Protein AF-A0A7Y2SP52-F1 (afdb_monomer_lite)

Radius of gyration: 35.0 Å; chains: 1; bounding box: 96×32×89 Å

Secondary structure (DSSP, 8-state):
-------------PPPPTTS-HHHHHHHHHHHHTT-SS-SEEEEEE--TT----TTPEEEE-TTEEEEEEETTEEEEEE-SEEEEGGGTTT-TTEEEEEEE-SEEEEEEEEEEEEEEEEESSSS-EEEEEEEEEEEEEEEES-HHHHHH--S-HHHHHHHHHHHHHHHHHTT-BGGGHHHHHHHHHHHHHHHTHHHHHTEEEEEEEEEE--S-----PPPPPHHHHHHHHHHHHHHHHHHSTT---EEEEETTEEEEEEEEE-TTS-EEEEEEEEETTTTTSPPEEEEEETTEEE----HHHHT--TT--HHHHHHHHHHHH-

Structure (mmCIF, N/CA/C/O backbone):
data_AF-A0A7Y2SP52-F1
#
_entry.id   AF-A0A7Y2SP52-F1
#
loop_
_atom_site.group_PDB
_atom_site.id
_atom_site.type_symbol
_atom_site.label_atom_id
_atom_site.label_alt_id
_atom_site.label_comp_id
_atom_site.label_asym_id
_atom_site.label_entity_id
_atom_site.label_seq_id
_atom_site.pdbx_PDB_ins_code
_atom_site.Cartn_x
_atom_site.Cartn_y
_atom_site.Cartn_z
_atom_site.occupancy
_atom_site.B_iso_or_equiv
_atom_site.auth_seq_id
_atom_site.auth_comp_id
_atom_site.auth_asym_id
_atom_site.auth_atom_id
_atom_site.pdbx_PDB_model_num
ATOM 1 N N . MET A 1 1 ? 49.791 14.879 -34.432 1.00 34.03 1 MET A N 1
ATOM 2 C CA . MET A 1 1 ? 48.785 14.009 -35.075 1.00 34.03 1 MET A CA 1
ATOM 3 C C . MET A 1 1 ? 47.412 14.581 -34.765 1.00 34.03 1 MET A C 1
ATOM 5 O O . MET A 1 1 ? 47.036 14.545 -33.600 1.00 34.03 1 MET A O 1
ATOM 9 N N . PRO A 1 2 ? 46.717 15.192 -35.734 1.00 26.75 2 PRO A N 1
ATOM 10 C CA . PRO A 1 2 ? 45.352 15.651 -35.529 1.00 26.75 2 PRO A CA 1
ATOM 11 C C . PRO A 1 2 ? 44.399 14.451 -35.600 1.00 26.75 2 PRO A C 1
ATOM 13 O O . PRO A 1 2 ? 44.475 13.632 -36.513 1.00 26.75 2 PRO A O 1
ATOM 16 N N . THR A 1 3 ? 43.547 14.321 -34.589 1.00 29.27 3 THR A N 1
ATOM 17 C CA . THR A 1 3 ? 42.445 13.363 -34.527 1.00 29.27 3 THR A CA 1
ATOM 18 C C . THR A 1 3 ? 41.326 13.836 -35.452 1.00 29.27 3 THR A C 1
ATOM 20 O O . THR A 1 3 ? 40.814 14.941 -35.291 1.00 29.27 3 THR A O 1
ATOM 23 N N . ASN A 1 4 ? 40.955 12.996 -36.422 1.00 27.59 4 ASN A N 1
ATOM 24 C CA . ASN A 1 4 ? 39.806 13.196 -37.306 1.00 27.59 4 ASN A CA 1
ATOM 25 C C . ASN A 1 4 ? 38.527 13.396 -36.476 1.00 27.59 4 ASN A C 1
ATOM 27 O O . ASN A 1 4 ? 37.940 12.432 -35.987 1.00 27.59 4 ASN A O 1
ATOM 31 N N . ARG A 1 5 ? 38.116 14.656 -36.311 1.00 29.22 5 ARG A N 1
ATOM 32 C CA . ARG A 1 5 ? 36.812 15.074 -35.773 1.00 29.22 5 ARG A CA 1
ATOM 33 C C . ARG A 1 5 ? 35.843 15.552 -36.865 1.00 29.22 5 ARG A C 1
ATOM 35 O O . ARG A 1 5 ? 34.714 15.896 -36.544 1.00 29.22 5 ARG A O 1
ATOM 42 N N . ASP A 1 6 ? 36.239 15.483 -38.136 1.00 28.05 6 ASP A N 1
ATOM 43 C CA . ASP A 1 6 ? 35.516 16.104 -39.254 1.00 28.05 6 ASP A CA 1
ATOM 44 C C . ASP A 1 6 ? 34.919 15.082 -40.230 1.00 28.05 6 ASP A C 1
ATOM 46 O O . ASP A 1 6 ? 35.194 15.089 -41.428 1.00 28.05 6 ASP A O 1
ATOM 50 N N . THR A 1 7 ? 34.088 14.162 -39.743 1.00 28.31 7 THR A N 1
ATOM 51 C CA . THR A 1 7 ? 33.210 13.392 -40.647 1.00 28.31 7 THR A CA 1
ATOM 52 C C . THR A 1 7 ? 31.874 13.067 -39.994 1.00 28.31 7 THR A C 1
ATOM 54 O O . THR A 1 7 ? 31.391 11.941 -40.013 1.00 28.31 7 THR A O 1
ATOM 57 N N . ILE A 1 8 ? 31.240 14.089 -39.417 1.00 28.20 8 ILE A N 1
ATOM 58 C CA . ILE A 1 8 ? 29.781 14.094 -39.320 1.00 28.20 8 ILE A CA 1
ATOM 59 C C . ILE A 1 8 ? 29.304 14.496 -40.713 1.00 28.20 8 ILE A C 1
ATOM 61 O O . ILE A 1 8 ? 29.335 15.672 -41.063 1.00 28.20 8 ILE A O 1
ATOM 65 N N . ILE A 1 9 ? 28.944 13.516 -41.542 1.00 24.84 9 ILE A N 1
ATOM 66 C CA . ILE A 1 9 ? 28.239 13.792 -42.794 1.00 24.84 9 ILE A CA 1
ATOM 67 C C . ILE A 1 9 ? 26.884 14.382 -42.381 1.00 24.84 9 ILE A C 1
ATOM 69 O O . ILE A 1 9 ? 26.124 13.692 -41.696 1.00 24.84 9 ILE A O 1
ATOM 73 N N . PRO A 1 10 ? 26.557 15.637 -42.732 1.00 27.64 10 PRO A N 1
ATOM 74 C CA . PRO A 1 10 ? 25.232 16.164 -42.477 1.00 27.64 10 PRO A CA 1
ATOM 75 C C . PRO A 1 10 ? 24.292 15.468 -43.462 1.00 27.64 10 PRO A C 1
ATOM 77 O O . PRO A 1 10 ? 24.211 15.840 -44.628 1.00 27.64 10 PRO A O 1
ATOM 80 N N . MET A 1 11 ? 23.620 14.404 -43.019 1.00 31.16 11 MET A N 1
ATOM 81 C CA . MET A 1 11 ? 22.511 13.848 -43.786 1.00 31.16 11 MET A CA 1
ATOM 82 C C . MET A 1 11 ? 21.378 14.868 -43.749 1.00 31.16 11 MET A C 1
ATOM 84 O O . MET A 1 11 ? 20.815 15.149 -42.688 1.00 31.16 11 MET A O 1
ATOM 88 N N . GLU A 1 12 ? 21.085 15.451 -44.909 1.00 26.39 12 GLU A N 1
ATOM 89 C CA . GLU A 1 12 ? 19.912 16.285 -45.122 1.00 26.39 12 GLU A CA 1
ATOM 90 C C . GLU A 1 12 ? 18.671 15.538 -44.621 1.00 26.39 12 GLU A C 1
ATOM 92 O O . GLU A 1 12 ? 18.266 14.500 -45.143 1.00 26.39 12 GLU A O 1
ATOM 97 N N . ARG A 1 13 ? 18.090 16.063 -43.542 1.00 37.31 13 ARG A N 1
ATOM 98 C CA . ARG A 1 13 ? 16.837 15.587 -42.966 1.00 37.31 13 ARG A CA 1
ATOM 99 C C . ARG A 1 13 ? 15.706 16.105 -43.840 1.00 37.31 13 ARG A C 1
ATOM 101 O O . ARG A 1 13 ? 15.168 17.176 -43.576 1.00 37.31 13 ARG A O 1
ATOM 108 N N . GLN A 1 14 ? 15.344 15.364 -44.878 1.00 30.67 14 GLN A N 1
ATOM 109 C CA . GLN A 1 14 ? 14.015 15.535 -45.450 1.00 30.67 14 GLN A CA 1
ATOM 110 C C . GLN A 1 14 ? 13.020 14.786 -44.556 1.00 30.67 14 GLN A C 1
ATOM 112 O O . GLN A 1 14 ? 13.199 13.584 -44.340 1.00 30.67 14 GLN A O 1
ATOM 117 N N . PRO A 1 15 ? 11.999 15.457 -43.989 1.00 31.44 15 PRO A N 1
ATOM 118 C CA . PRO A 1 15 ? 10.887 14.742 -43.385 1.00 31.44 15 PRO A CA 1
ATOM 119 C C . PRO A 1 15 ? 10.285 13.844 -44.466 1.00 31.44 15 PRO A C 1
ATOM 121 O O . PRO A 1 15 ? 9.925 14.323 -45.541 1.00 31.44 15 PRO A O 1
ATOM 124 N N . ALA A 1 16 ? 10.240 12.538 -44.204 1.00 40.06 16 ALA A N 1
ATOM 125 C CA . ALA A 1 16 ? 9.573 11.606 -45.096 1.00 40.06 16 ALA A CA 1
ATOM 126 C C . ALA A 1 16 ? 8.110 12.042 -45.247 1.00 40.06 16 ALA A C 1
ATOM 128 O O . ALA A 1 16 ? 7.428 12.295 -44.250 1.00 40.06 16 ALA A O 1
ATOM 129 N N . ASP A 1 17 ? 7.657 12.161 -46.494 1.00 38.66 17 ASP A N 1
ATOM 130 C CA . ASP A 1 17 ? 6.266 12.433 -46.834 1.00 38.66 17 ASP A CA 1
ATOM 131 C C . ASP A 1 17 ? 5.376 11.370 -46.152 1.00 38.66 17 ASP A C 1
ATOM 133 O O . ASP A 1 17 ? 5.565 10.174 -46.405 1.00 38.66 17 ASP A O 1
ATOM 137 N N . PRO A 1 18 ? 4.439 11.750 -45.259 1.00 43.16 18 PRO A N 1
ATOM 138 C CA . PRO A 1 18 ? 3.636 10.805 -44.478 1.00 43.16 18 PRO A CA 1
ATOM 139 C C . PRO A 1 18 ? 2.711 9.909 -45.322 1.00 43.16 18 PRO A C 1
ATOM 141 O O . PRO A 1 18 ? 2.000 9.075 -44.762 1.00 43.16 18 PRO A O 1
ATOM 144 N N . LEU A 1 19 ? 2.707 10.065 -46.650 1.00 40.56 19 LEU A N 1
ATOM 145 C CA . LEU A 1 19 ? 1.848 9.345 -47.590 1.00 40.56 19 LEU A CA 1
ATOM 146 C C . LEU A 1 19 ? 2.559 8.247 -48.408 1.00 40.56 19 LEU A C 1
ATOM 148 O O . LEU A 1 19 ? 1.907 7.578 -49.211 1.00 40.56 19 LEU A O 1
ATOM 152 N N . ALA A 1 20 ? 3.857 7.996 -48.208 1.00 38.91 20 ALA A N 1
ATOM 153 C CA . ALA A 1 20 ? 4.590 6.989 -48.982 1.00 38.91 20 ALA A CA 1
ATOM 154 C C . ALA A 1 20 ? 4.637 5.597 -48.300 1.00 38.91 20 ALA A C 1
ATOM 156 O O . ALA A 1 20 ? 5.566 5.287 -47.559 1.00 38.91 20 ALA A O 1
ATOM 157 N N . GLY A 1 21 ? 3.658 4.734 -48.619 1.00 38.75 21 GLY A N 1
ATOM 158 C CA . GLY A 1 21 ? 3.792 3.262 -48.589 1.00 38.75 21 GLY A CA 1
ATOM 159 C C . GLY A 1 21 ? 3.077 2.500 -47.451 1.00 38.75 21 GLY A C 1
ATOM 160 O O . GLY A 1 21 ? 3.691 2.261 -46.415 1.00 38.75 21 GLY A O 1
ATOM 161 N N . PRO A 1 22 ? 1.826 2.030 -47.634 1.00 40.28 22 PRO A N 1
ATOM 162 C CA . PRO A 1 22 ? 1.018 1.419 -46.565 1.00 40.28 22 PRO A CA 1
ATOM 163 C C . PRO A 1 22 ? 1.345 -0.048 -46.199 1.00 40.28 22 PRO A C 1
ATOM 165 O O . PRO A 1 22 ? 1.018 -0.473 -45.092 1.00 40.28 22 PRO A O 1
ATOM 168 N N . ASP A 1 23 ? 2.022 -0.826 -47.049 1.00 42.81 23 ASP A N 1
ATOM 169 C CA . ASP A 1 23 ? 1.903 -2.296 -46.950 1.00 42.81 23 ASP A CA 1
ATOM 170 C C . ASP A 1 23 ? 2.970 -3.017 -46.097 1.00 42.81 23 ASP A C 1
ATOM 172 O O . ASP A 1 23 ? 2.731 -4.129 -45.633 1.00 42.81 23 ASP A O 1
ATOM 176 N N . CYS A 1 24 ? 4.123 -2.399 -45.803 1.00 39.38 24 CYS A N 1
ATOM 177 C CA . CYS A 1 24 ? 5.149 -2.992 -44.915 1.00 39.38 24 CYS A CA 1
ATOM 178 C C . CYS A 1 24 ? 5.265 -2.299 -43.548 1.00 39.38 24 CYS A C 1
ATOM 180 O O . CYS A 1 24 ? 5.766 -2.898 -42.596 1.00 39.38 24 CYS A O 1
ATOM 182 N N . LEU A 1 25 ? 4.742 -1.072 -43.426 1.00 42.38 25 LEU A N 1
ATOM 183 C CA . LEU A 1 25 ? 4.562 -0.383 -42.143 1.00 42.38 25 LEU A CA 1
ATOM 184 C C . LEU A 1 25 ? 3.645 -1.182 -41.210 1.00 42.38 25 LEU A C 1
ATOM 186 O O . LEU A 1 25 ? 3.831 -1.139 -39.998 1.00 42.38 25 LEU A O 1
ATOM 190 N N . GLY A 1 26 ? 2.695 -1.940 -41.766 1.00 41.94 26 GLY A N 1
ATOM 191 C CA . GLY A 1 26 ? 1.729 -2.731 -41.010 1.00 41.94 26 GLY A CA 1
ATOM 192 C C . GLY A 1 26 ? 2.355 -3.794 -40.107 1.00 41.94 26 GLY A C 1
ATOM 193 O O . GLY A 1 26 ? 1.925 -3.913 -38.973 1.00 41.94 26 GLY A O 1
ATOM 194 N N . ALA A 1 27 ? 3.390 -4.523 -40.540 1.00 42.41 27 ALA A N 1
ATOM 195 C CA . ALA A 1 27 ? 3.937 -5.641 -39.758 1.00 42.41 27 ALA A CA 1
ATOM 196 C C . ALA A 1 27 ? 4.815 -5.183 -38.579 1.00 42.41 27 ALA A C 1
ATOM 198 O O . ALA A 1 27 ? 4.693 -5.715 -37.478 1.00 42.41 27 ALA A O 1
ATOM 199 N N . LEU A 1 28 ? 5.657 -4.161 -38.785 1.00 44.16 28 LEU A N 1
ATOM 200 C CA . LEU A 1 28 ? 6.476 -3.585 -37.712 1.00 44.16 28 LEU A CA 1
ATOM 201 C C . LEU A 1 28 ? 5.620 -2.726 -36.765 1.00 44.16 28 LEU A C 1
ATOM 203 O O . LEU A 1 28 ? 5.772 -2.831 -35.554 1.00 44.16 28 LEU A O 1
ATOM 207 N N . ASN A 1 29 ? 4.669 -1.937 -37.290 1.00 45.88 29 ASN A N 1
ATOM 208 C CA . ASN A 1 29 ? 3.720 -1.202 -36.445 1.00 45.88 29 ASN A CA 1
ATOM 209 C C . ASN A 1 29 ? 2.706 -2.121 -35.754 1.00 45.88 29 ASN A C 1
ATOM 211 O O . ASN A 1 29 ? 2.216 -1.738 -34.702 1.00 45.88 29 ASN A O 1
ATOM 215 N N . ALA A 1 30 ? 2.388 -3.306 -36.290 1.00 47.19 30 ALA A N 1
ATOM 216 C CA . ALA A 1 30 ? 1.583 -4.309 -35.586 1.00 47.19 30 ALA A CA 1
ATOM 217 C C . ALA A 1 30 ? 2.384 -4.963 -34.452 1.00 47.19 30 ALA A C 1
ATOM 219 O O . ALA A 1 30 ? 1.884 -5.040 -33.337 1.00 47.19 30 ALA A O 1
ATOM 220 N N . LEU A 1 31 ? 3.655 -5.323 -34.685 1.00 46.66 31 LEU A N 1
ATOM 221 C CA . LEU A 1 31 ? 4.571 -5.803 -33.635 1.00 46.66 31 LEU A CA 1
ATOM 222 C C . LEU A 1 31 ? 4.772 -4.770 -32.509 1.00 46.66 31 LEU A C 1
ATOM 224 O O . LEU A 1 31 ? 4.768 -5.119 -31.328 1.00 46.66 31 LEU A O 1
ATOM 228 N N . LEU A 1 32 ? 4.900 -3.489 -32.864 1.00 48.72 32 LEU A N 1
ATOM 229 C CA . LEU A 1 32 ? 5.012 -2.379 -31.910 1.00 48.72 32 LEU A CA 1
ATOM 230 C C . LEU A 1 32 ? 3.653 -1.963 -31.306 1.00 48.72 32 LEU A C 1
ATOM 232 O O . LEU A 1 32 ? 3.610 -1.426 -30.202 1.00 48.72 32 LEU A O 1
ATOM 236 N N . GLY A 1 33 ? 2.546 -2.196 -32.016 1.00 41.78 33 GLY A N 1
ATOM 237 C CA . GLY A 1 33 ? 1.190 -1.773 -31.653 1.00 41.78 33 GLY A CA 1
ATOM 238 C C . GLY A 1 33 ? 0.454 -2.742 -30.727 1.00 41.78 33 GLY A C 1
ATOM 239 O O . GLY A 1 33 ? -0.254 -2.283 -29.833 1.00 41.78 33 GLY A O 1
ATOM 240 N N . ASP A 1 34 ? 0.665 -4.053 -30.875 1.00 40.72 34 ASP A N 1
ATOM 241 C CA . ASP A 1 34 ? 0.048 -5.083 -30.017 1.00 40.72 34 ASP A CA 1
ATOM 242 C C . ASP A 1 34 ? 0.754 -5.245 -28.658 1.00 40.72 34 ASP A C 1
ATOM 244 O O . ASP A 1 34 ? 0.202 -5.828 -27.723 1.00 40.72 34 ASP A O 1
ATOM 248 N N . SER A 1 35 ? 1.946 -4.664 -28.497 1.00 40.28 35 SER A N 1
ATOM 249 C CA . SER A 1 35 ? 2.753 -4.777 -27.276 1.00 40.28 35 SER A CA 1
ATOM 250 C C . SER A 1 35 ? 2.444 -3.708 -26.209 1.00 40.28 35 SER A C 1
ATOM 252 O O . SER A 1 35 ? 3.208 -3.529 -25.266 1.00 40.28 35 SER A O 1
ATOM 254 N N . GLN A 1 36 ? 1.295 -3.020 -26.294 1.00 40.22 36 GLN A N 1
ATOM 255 C CA . GLN A 1 36 ? 0.849 -1.995 -25.325 1.00 40.22 36 GLN A CA 1
ATOM 256 C C . GLN A 1 36 ? 0.562 -2.518 -23.900 1.00 40.22 36 GLN A C 1
ATOM 258 O O . GLN A 1 36 ? 0.104 -1.766 -23.037 1.00 40.22 36 GLN A O 1
ATOM 263 N N . ARG A 1 37 ? 0.824 -3.796 -23.613 1.00 38.19 37 ARG A N 1
ATOM 264 C CA . ARG A 1 37 ? 0.700 -4.362 -22.268 1.00 38.19 37 ARG A CA 1
ATOM 265 C C . ARG A 1 37 ? 2.055 -4.354 -21.561 1.00 38.19 37 ARG A C 1
ATOM 267 O O . ARG A 1 37 ? 2.835 -5.283 -21.701 1.00 38.19 37 ARG A O 1
ATOM 274 N N . VAL A 1 38 ? 2.269 -3.310 -20.755 1.00 39.75 38 VAL A N 1
ATOM 275 C CA . VAL A 1 38 ? 3.142 -3.297 -19.560 1.00 39.75 38 VAL A CA 1
ATOM 276 C C . VAL A 1 38 ? 4.580 -3.794 -19.794 1.00 39.75 38 VAL A C 1
ATOM 278 O O . VAL A 1 38 ? 5.132 -4.536 -18.988 1.00 39.75 38 VAL A O 1
ATOM 281 N N . ALA A 1 39 ? 5.215 -3.389 -20.891 1.00 47.16 39 ALA A N 1
ATOM 282 C CA . ALA A 1 39 ? 6.644 -3.605 -21.090 1.00 47.16 39 ALA A CA 1
ATOM 283 C C . ALA A 1 39 ? 7.344 -2.243 -21.144 1.00 47.16 39 ALA A C 1
ATOM 285 O O . ALA A 1 39 ? 7.137 -1.478 -22.081 1.00 47.16 39 ALA A O 1
ATOM 286 N N . LEU A 1 40 ? 8.155 -1.935 -20.123 1.00 51.25 40 LEU A N 1
ATOM 287 C CA . LEU A 1 40 ? 8.969 -0.707 -20.065 1.00 51.25 40 LEU A CA 1
ATOM 288 C C . LEU A 1 40 ? 9.951 -0.619 -21.243 1.00 51.25 40 LEU A C 1
ATOM 290 O O . LEU A 1 40 ? 10.278 0.458 -21.740 1.00 51.25 40 LEU A O 1
ATOM 294 N N . ILE A 1 41 ? 10.426 -1.790 -21.659 1.00 49.09 41 ILE A N 1
ATOM 295 C CA . ILE A 1 41 ? 11.318 -2.004 -22.783 1.00 49.09 41 ILE A CA 1
ATOM 296 C C . ILE A 1 41 ? 10.653 -3.088 -23.615 1.00 49.09 41 ILE A C 1
ATOM 298 O O . ILE A 1 41 ? 10.466 -4.215 -23.146 1.00 49.09 41 ILE A O 1
ATOM 302 N N . LEU A 1 42 ? 10.291 -2.759 -24.849 1.00 52.97 42 LEU A N 1
ATOM 303 C CA . LEU A 1 42 ? 10.059 -3.801 -25.837 1.00 52.97 42 LEU A CA 1
ATOM 304 C C . LEU A 1 42 ? 11.443 -4.321 -26.210 1.00 52.97 42 LEU A C 1
ATOM 306 O O . LEU A 1 42 ? 12.252 -3.560 -26.743 1.00 52.97 42 LEU A O 1
ATOM 310 N N . GLY A 1 43 ? 11.721 -5.567 -25.800 1.00 41.94 43 GLY A N 1
ATOM 311 C CA . GLY A 1 43 ? 13.029 -6.218 -25.908 1.00 41.94 43 GLY A CA 1
ATOM 312 C C . GLY A 1 43 ? 13.617 -6.174 -27.321 1.00 41.94 43 GLY A C 1
ATOM 313 O O . GLY A 1 43 ? 12.923 -5.776 -28.259 1.00 41.94 43 GLY A O 1
ATOM 314 N N . PRO A 1 44 ? 14.885 -6.589 -27.494 1.00 42.00 44 PRO A N 1
ATOM 315 C CA . PRO A 1 44 ? 15.615 -6.378 -28.735 1.00 42.00 44 PRO A CA 1
ATOM 316 C C . PRO A 1 44 ? 14.815 -6.935 -29.908 1.00 42.00 44 PRO A C 1
ATOM 318 O O . PRO A 1 44 ? 14.622 -8.149 -30.028 1.00 42.00 44 PRO A O 1
ATOM 321 N N . ILE A 1 45 ? 14.362 -6.048 -30.796 1.00 52.12 45 ILE A N 1
ATOM 322 C CA . ILE A 1 45 ? 13.890 -6.468 -32.110 1.00 52.12 45 ILE A CA 1
ATOM 323 C C . ILE A 1 45 ? 15.158 -6.856 -32.857 1.00 52.12 45 ILE A C 1
ATOM 325 O O . ILE A 1 45 ? 15.802 -6.021 -33.495 1.00 52.12 45 ILE A O 1
ATOM 329 N N . GLN A 1 46 ? 15.566 -8.117 -32.706 1.00 45.34 46 GLN A N 1
ATOM 330 C CA . GLN A 1 46 ? 16.633 -8.667 -33.517 1.00 45.34 46 GLN A CA 1
ATOM 331 C C . GLN A 1 46 ? 16.142 -8.637 -34.956 1.00 45.34 46 GLN A C 1
ATOM 333 O O . GLN A 1 46 ? 15.196 -9.332 -35.337 1.00 45.34 46 GLN A O 1
ATOM 338 N N . LEU A 1 47 ? 16.788 -7.797 -35.757 1.00 51.41 47 LEU A N 1
ATOM 339 C CA . LEU A 1 47 ? 16.698 -7.883 -37.199 1.00 51.41 47 LEU A CA 1
ATOM 340 C C . LEU A 1 47 ? 17.384 -9.194 -37.569 1.00 51.41 47 LEU A C 1
ATOM 342 O O . LEU A 1 47 ? 18.595 -9.223 -37.757 1.00 51.41 47 LEU A O 1
ATOM 346 N N . ALA A 1 48 ? 16.629 -10.296 -37.546 1.00 38.28 48 ALA A N 1
ATOM 347 C CA . ALA A 1 48 ? 17.159 -11.618 -37.843 1.00 38.28 48 ALA A CA 1
ATOM 348 C C . ALA A 1 48 ? 17.963 -11.565 -39.147 1.00 38.28 48 ALA A C 1
ATOM 350 O O . ALA A 1 48 ? 17.550 -10.882 -40.091 1.00 38.28 48 ALA A O 1
ATOM 351 N N . ASP A 1 49 ? 19.081 -12.290 -39.206 1.00 39.69 49 ASP A N 1
ATOM 352 C CA . ASP A 1 49 ? 19.871 -12.435 -40.427 1.00 39.69 49 ASP A CA 1
ATOM 353 C C . ASP A 1 49 ? 18.951 -12.888 -41.572 1.00 39.69 49 ASP A C 1
ATOM 355 O O . ASP A 1 49 ? 18.506 -14.033 -41.635 1.00 39.69 49 ASP A O 1
ATOM 359 N N . GLY A 1 50 ? 18.605 -11.953 -42.461 1.00 36.66 50 GLY A N 1
ATOM 360 C CA . GLY A 1 50 ? 17.697 -12.188 -43.587 1.00 36.66 50 GLY A CA 1
ATOM 361 C C . GLY A 1 50 ? 16.377 -11.411 -43.571 1.00 36.66 50 GLY A C 1
ATOM 362 O O . GLY A 1 50 ? 15.710 -11.377 -44.608 1.00 36.66 50 GLY A O 1
ATOM 363 N N . LEU A 1 51 ? 16.009 -10.722 -42.483 1.00 40.62 51 LEU A N 1
ATOM 364 C CA . LEU A 1 51 ? 14.857 -9.815 -42.472 1.00 40.62 51 LEU A CA 1
ATOM 365 C C . LEU A 1 51 ? 15.245 -8.515 -43.190 1.00 40.62 51 LEU A C 1
ATOM 367 O O . LEU A 1 51 ? 15.722 -7.546 -42.603 1.00 40.62 51 LEU A O 1
ATOM 371 N N . ARG A 1 52 ? 15.094 -8.525 -44.518 1.00 42.50 52 ARG A N 1
ATOM 372 C CA . ARG A 1 52 ? 15.309 -7.350 -45.363 1.00 42.50 52 ARG A CA 1
ATOM 373 C C . ARG A 1 52 ? 14.213 -6.336 -45.070 1.00 42.50 52 ARG A C 1
ATOM 375 O O . ARG A 1 52 ? 13.158 -6.366 -45.699 1.00 42.50 52 ARG A O 1
ATOM 382 N N . ILE A 1 53 ? 14.468 -5.426 -44.133 1.00 49.81 53 ILE A N 1
ATOM 383 C CA . ILE A 1 53 ? 13.692 -4.192 -44.083 1.00 49.81 53 ILE A CA 1
ATOM 384 C C . ILE A 1 53 ? 13.882 -3.514 -45.455 1.00 49.81 53 ILE A C 1
ATOM 386 O O . ILE A 1 53 ? 15.023 -3.378 -45.904 1.00 49.81 53 ILE A O 1
ATOM 390 N N . PRO A 1 54 ? 12.804 -3.149 -46.171 1.00 50.56 54 PRO A N 1
ATOM 391 C CA . PRO A 1 54 ? 12.925 -2.486 -47.462 1.00 50.56 54 PRO A CA 1
ATOM 392 C C . PRO A 1 54 ? 13.821 -1.249 -47.355 1.00 50.56 54 PRO A C 1
ATOM 394 O O . PRO A 1 54 ? 13.687 -0.463 -46.415 1.00 50.56 54 PRO A O 1
ATOM 397 N N . THR A 1 55 ? 14.717 -1.048 -48.322 1.00 47.03 55 THR A N 1
ATOM 398 C CA . THR A 1 55 ? 15.477 0.196 -48.493 1.00 47.03 55 THR A CA 1
ATOM 399 C C . THR A 1 55 ? 14.475 1.321 -48.767 1.00 47.03 55 THR A C 1
ATOM 401 O O . THR A 1 55 ? 14.014 1.489 -49.890 1.00 47.03 55 THR A O 1
ATOM 404 N N . GLY A 1 56 ? 14.049 2.022 -47.717 1.00 56.12 56 GLY A N 1
ATOM 405 C CA . GLY A 1 56 ? 12.947 2.991 -47.767 1.00 56.12 56 GLY A CA 1
ATOM 406 C C . GLY A 1 56 ? 11.892 2.807 -46.676 1.00 56.12 56 GLY A C 1
ATOM 407 O O . GLY A 1 56 ? 11.008 3.648 -46.548 1.00 56.12 56 GLY A O 1
ATOM 408 N N . ALA A 1 57 ? 11.975 1.753 -45.862 1.00 65.12 57 ALA A N 1
ATOM 409 C CA . ALA A 1 57 ? 11.106 1.637 -44.705 1.00 65.12 57 ALA A CA 1
ATOM 410 C C . ALA A 1 57 ? 11.413 2.753 -43.704 1.00 65.12 57 ALA A C 1
ATOM 412 O O . ALA A 1 57 ? 12.562 2.973 -43.305 1.00 65.12 57 ALA A O 1
ATOM 413 N N . ALA A 1 58 ? 10.354 3.431 -43.291 1.00 74.50 58 ALA A N 1
ATOM 414 C CA . ALA A 1 58 ? 10.399 4.414 -42.238 1.00 74.50 58 ALA A CA 1
ATOM 415 C C . ALA A 1 58 ? 10.022 3.744 -40.912 1.00 74.50 58 ALA A C 1
ATOM 417 O O . ALA A 1 58 ? 8.978 3.103 -40.800 1.00 74.50 58 ALA A O 1
ATOM 418 N N . LEU A 1 59 ? 10.872 3.889 -39.906 1.00 79.88 59 LEU A N 1
ATOM 419 C CA . LEU A 1 59 ? 10.594 3.500 -38.539 1.00 79.88 59 LEU A CA 1
ATOM 420 C C . LEU A 1 59 ? 9.986 4.692 -37.808 1.00 79.88 59 LEU A C 1
ATOM 422 O O . LEU A 1 59 ? 10.563 5.779 -37.769 1.00 79.88 59 LEU A O 1
ATOM 426 N N . ARG A 1 60 ? 8.809 4.486 -37.221 1.00 82.75 60 ARG A N 1
ATOM 427 C CA . ARG A 1 60 ? 8.119 5.506 -36.436 1.00 82.75 60 ARG A CA 1
ATOM 428 C C . ARG A 1 60 ? 8.374 5.283 -34.951 1.00 82.75 60 ARG A C 1
ATOM 430 O O . ARG A 1 60 ? 8.003 4.247 -34.412 1.00 82.75 60 ARG A O 1
ATOM 437 N N . VAL A 1 61 ? 8.943 6.286 -34.292 1.00 85.56 61 VAL A N 1
ATOM 438 C CA . VAL A 1 61 ? 9.081 6.343 -32.835 1.00 85.56 61 VAL A CA 1
ATOM 439 C C . VAL A 1 61 ? 7.908 7.163 -32.285 1.00 85.56 61 VAL A C 1
ATOM 441 O O . VAL A 1 61 ? 7.775 8.344 -32.628 1.00 85.56 61 VAL A O 1
ATOM 444 N N . PRO A 1 62 ? 7.002 6.562 -31.495 1.00 85.06 62 PRO A N 1
ATOM 445 C CA . PRO A 1 62 ? 5.847 7.267 -30.951 1.00 85.06 62 PRO A CA 1
ATOM 446 C C . PRO A 1 62 ? 6.243 8.304 -29.890 1.00 85.06 62 PRO A C 1
ATOM 448 O O . PRO A 1 62 ? 7.298 8.227 -29.266 1.00 85.06 62 PRO A O 1
ATOM 451 N N . VAL A 1 63 ? 5.360 9.281 -29.656 1.00 88.19 63 VAL A N 1
ATOM 452 C CA . VAL A 1 63 ? 5.530 10.265 -28.573 1.00 88.19 63 VAL A CA 1
ATOM 453 C C . VAL A 1 63 ? 5.626 9.545 -27.226 1.00 88.19 63 VAL A C 1
ATOM 455 O O . VAL A 1 63 ? 4.877 8.603 -26.961 1.00 88.19 63 VAL A O 1
ATOM 458 N N . GLY A 1 64 ? 6.557 9.993 -26.380 1.00 86.69 64 GLY A N 1
ATOM 459 C CA . GLY A 1 64 ? 6.825 9.374 -25.082 1.00 86.69 64 GLY A CA 1
ATOM 460 C C . GLY A 1 64 ? 7.692 8.116 -25.151 1.00 86.69 64 GLY A C 1
ATOM 461 O O . GLY A 1 64 ? 7.818 7.434 -24.144 1.00 86.69 64 GLY A O 1
ATOM 462 N N . HIS A 1 65 ? 8.284 7.809 -26.306 1.00 88.94 65 HIS A N 1
ATOM 463 C CA . HIS A 1 65 ? 9.249 6.725 -26.444 1.00 88.94 65 HIS A CA 1
ATOM 464 C C . HIS A 1 65 ? 10.552 7.236 -27.049 1.00 88.94 65 HIS A C 1
ATOM 466 O O . HIS A 1 65 ? 10.567 8.229 -27.783 1.00 88.94 65 HIS A O 1
ATOM 472 N N . GLU A 1 66 ? 11.627 6.516 -26.764 1.00 90.94 66 GLU A N 1
ATOM 473 C CA . GLU A 1 66 ? 12.933 6.694 -27.384 1.00 90.94 66 GLU A CA 1
ATOM 474 C C . GLU A 1 66 ? 13.383 5.362 -27.979 1.00 90.94 66 GLU A C 1
ATOM 476 O O . GLU A 1 66 ? 13.256 4.308 -27.354 1.00 90.94 66 GLU A O 1
ATOM 481 N N . LEU A 1 67 ? 13.882 5.398 -29.212 1.00 88.75 67 LEU A N 1
ATOM 482 C CA . LEU A 1 67 ? 14.490 4.238 -29.845 1.00 88.75 67 LEU A CA 1
ATOM 483 C C . LEU A 1 67 ? 15.992 4.256 -29.577 1.00 88.75 67 LEU A C 1
ATOM 485 O O . LEU A 1 67 ? 16.693 5.178 -29.992 1.00 88.75 67 LEU A O 1
ATOM 489 N N . VAL A 1 68 ? 16.485 3.207 -28.932 1.00 89.00 68 VAL A N 1
ATOM 490 C CA . VAL A 1 68 ? 17.902 2.992 -28.664 1.00 89.00 68 VAL A CA 1
ATOM 491 C C . VAL A 1 68 ? 18.435 1.958 -29.646 1.00 89.00 68 VAL A C 1
ATOM 493 O O . VAL A 1 68 ? 17.949 0.829 -29.713 1.00 89.00 68 VAL A O 1
ATOM 496 N N . VAL A 1 69 ? 19.445 2.352 -30.415 1.00 88.25 69 VAL A N 1
ATOM 497 C CA . VAL A 1 69 ? 20.133 1.484 -31.372 1.00 88.25 69 VAL A CA 1
ATOM 498 C C . VAL A 1 69 ? 21.439 1.017 -30.753 1.00 88.25 69 VAL A C 1
ATOM 500 O O . VAL A 1 69 ? 22.303 1.830 -30.406 1.00 88.25 69 VAL A O 1
ATOM 503 N N . VAL A 1 70 ? 21.601 -0.295 -30.640 1.00 86.25 70 VAL A N 1
ATOM 504 C CA . VAL A 1 70 ? 22.788 -0.945 -30.078 1.00 86.25 70 VAL A CA 1
ATOM 505 C C . VAL A 1 70 ? 23.425 -1.806 -31.164 1.00 86.25 70 VAL A C 1
ATOM 507 O O . VAL A 1 70 ? 22.726 -2.459 -31.922 1.00 86.25 70 VAL A O 1
ATOM 510 N N . SER A 1 71 ? 24.751 -1.804 -31.280 1.00 86.00 71 SER A N 1
ATOM 511 C CA . SER A 1 71 ? 25.485 -2.653 -32.230 1.00 86.00 71 SER A CA 1
ATOM 512 C C . SER A 1 71 ? 26.706 -3.236 -31.531 1.00 86.00 71 SER A C 1
ATOM 514 O O . SER A 1 71 ? 27.533 -2.477 -31.014 1.00 86.00 71 SER A O 1
ATOM 516 N N . GLY A 1 72 ? 26.794 -4.568 -31.454 1.00 80.94 72 GLY A N 1
ATOM 517 C CA . GLY A 1 72 ? 27.889 -5.259 -30.760 1.00 80.94 72 GLY A CA 1
ATOM 518 C C . GLY A 1 72 ? 28.070 -4.790 -29.306 1.00 80.94 72 GLY A C 1
ATOM 519 O O . GLY A 1 72 ? 29.179 -4.442 -28.902 1.00 80.94 72 GLY A O 1
ATOM 520 N N . GLN A 1 73 ? 26.968 -4.690 -28.547 1.00 78.56 73 GLN A N 1
ATOM 521 C CA . GLN A 1 73 ? 26.897 -4.186 -27.157 1.00 78.56 73 GLN A CA 1
ATOM 522 C C . GLN A 1 73 ? 27.261 -2.704 -26.949 1.00 78.56 73 GLN A C 1
ATOM 524 O O . GLN A 1 73 ? 27.352 -2.237 -25.813 1.00 78.56 73 GLN A O 1
ATOM 529 N N . ARG A 1 74 ? 27.475 -1.931 -28.018 1.00 84.50 74 ARG A N 1
ATOM 530 C CA . ARG A 1 74 ? 27.749 -0.493 -27.920 1.00 84.50 74 ARG A CA 1
ATOM 531 C C . ARG A 1 74 ? 26.542 0.317 -28.353 1.00 84.50 74 ARG A C 1
ATOM 533 O O . ARG A 1 74 ? 25.955 0.052 -29.400 1.00 84.50 74 ARG A O 1
ATOM 540 N N . LEU A 1 75 ? 26.231 1.352 -27.577 1.00 88.44 75 LEU A N 1
ATOM 541 C CA . LEU A 1 75 ? 25.271 2.373 -27.974 1.00 88.44 75 LEU A CA 1
ATOM 542 C C . LEU A 1 75 ? 25.739 3.042 -29.273 1.00 88.44 75 LEU A C 1
ATOM 544 O O . LEU A 1 75 ? 26.853 3.566 -29.342 1.00 88.44 75 LEU A O 1
ATOM 548 N N . ARG A 1 76 ? 24.881 3.029 -30.293 1.00 89.44 76 ARG A N 1
ATOM 549 C CA . ARG A 1 76 ? 25.090 3.748 -31.555 1.00 89.44 76 ARG A CA 1
ATOM 550 C C . ARG A 1 76 ? 24.378 5.086 -31.540 1.00 89.44 76 ARG A C 1
ATOM 552 O O . ARG A 1 76 ? 24.997 6.107 -31.820 1.00 89.44 76 ARG A O 1
ATOM 559 N N . GLU A 1 77 ? 23.084 5.058 -31.247 1.00 90.38 77 GLU A N 1
ATOM 560 C CA . GLU A 1 77 ? 22.209 6.212 -31.412 1.00 90.38 77 GLU A CA 1
ATOM 561 C C . GLU A 1 77 ? 20.991 6.109 -30.489 1.00 90.38 77 GLU A C 1
ATOM 563 O O . GLU A 1 77 ? 20.508 5.011 -30.211 1.00 90.38 77 GLU A O 1
ATOM 568 N N . ILE A 1 78 ? 20.503 7.263 -30.031 1.00 91.50 78 ILE A N 1
ATOM 569 C CA . ILE A 1 78 ? 19.224 7.409 -29.332 1.00 91.50 78 ILE A CA 1
ATOM 570 C C . ILE A 1 78 ? 18.376 8.356 -30.169 1.00 91.50 78 ILE A C 1
ATOM 572 O O . ILE A 1 78 ? 18.799 9.474 -30.476 1.00 91.50 78 ILE A O 1
ATOM 576 N N . MET A 1 79 ? 17.186 7.907 -30.540 1.00 91.75 79 MET A N 1
ATOM 577 C CA . MET A 1 79 ? 16.260 8.665 -31.367 1.00 91.75 79 MET A CA 1
ATOM 578 C C . MET A 1 79 ? 14.987 8.988 -30.586 1.00 91.75 79 MET A C 1
ATOM 580 O O . MET A 1 79 ? 14.316 8.061 -30.126 1.00 91.75 79 MET A O 1
ATOM 584 N N . PRO A 1 80 ? 14.622 10.276 -30.453 1.00 93.75 80 PRO A N 1
ATOM 585 C CA . PRO A 1 80 ? 13.362 10.667 -29.831 1.00 93.75 80 PRO A CA 1
ATOM 586 C C . PRO A 1 80 ? 12.160 10.320 -30.726 1.00 93.75 80 PRO A C 1
ATOM 588 O O . PRO A 1 80 ? 12.286 9.696 -31.777 1.00 93.75 80 PRO A O 1
ATOM 591 N N . ALA A 1 81 ? 10.967 10.751 -30.321 1.00 90.56 81 ALA A N 1
ATOM 592 C CA . ALA A 1 81 ? 9.762 10.614 -31.130 1.00 90.56 81 ALA A CA 1
ATOM 593 C C . ALA A 1 81 ? 9.925 11.259 -32.520 1.00 90.56 81 ALA A C 1
ATOM 595 O O . ALA A 1 81 ? 10.311 12.424 -32.644 1.00 90.56 81 ALA A O 1
ATOM 596 N N . GLY A 1 82 ? 9.590 10.513 -33.571 1.00 90.69 82 GLY A N 1
ATOM 597 C CA . GLY A 1 82 ? 9.837 10.931 -34.946 1.00 90.69 82 GLY A CA 1
ATOM 598 C C . GLY A 1 82 ? 9.669 9.806 -35.960 1.00 90.69 82 GLY A C 1
ATOM 599 O O . GLY A 1 82 ? 9.180 8.721 -35.648 1.00 90.69 82 GLY A O 1
ATOM 600 N N . VAL A 1 83 ? 10.060 10.084 -37.200 1.00 85.94 83 VAL A N 1
ATOM 601 C CA . VAL A 1 83 ? 10.075 9.112 -38.295 1.00 85.94 83 VAL A CA 1
ATOM 602 C C . VAL A 1 83 ? 11.489 9.072 -38.857 1.00 85.94 83 VAL A C 1
ATOM 604 O O . VAL A 1 83 ? 12.031 10.109 -39.237 1.00 85.94 83 VAL A O 1
ATOM 607 N N . TYR A 1 84 ? 12.081 7.883 -38.899 1.00 85.00 84 TYR A N 1
ATOM 608 C CA . TYR A 1 84 ? 13.484 7.677 -39.242 1.00 85.00 84 TYR A CA 1
ATOM 609 C C . TYR A 1 84 ? 13.626 6.636 -40.341 1.00 85.00 84 TYR A C 1
ATOM 611 O O . TYR A 1 84 ? 12.879 5.666 -40.385 1.00 85.00 84 TYR A O 1
ATOM 619 N N . SER A 1 85 ? 14.594 6.808 -41.235 1.00 80.19 85 SER A N 1
ATOM 620 C CA . SER A 1 85 ? 14.860 5.807 -42.269 1.00 80.19 85 SER A CA 1
ATOM 621 C C . SER A 1 85 ? 15.600 4.610 -41.676 1.00 80.19 85 SER A C 1
ATOM 623 O O . SER A 1 85 ? 16.685 4.773 -41.122 1.00 80.19 85 SER A O 1
ATOM 625 N N . ALA A 1 86 ? 15.067 3.401 -41.867 1.00 72.56 86 ALA A N 1
ATOM 626 C CA . ALA A 1 86 ? 15.740 2.166 -41.463 1.00 72.56 86 ALA A CA 1
ATOM 627 C C . ALA A 1 86 ? 17.019 1.879 -42.275 1.00 72.56 86 ALA A C 1
ATOM 629 O O . ALA A 1 86 ? 17.832 1.039 -41.887 1.00 72.56 86 ALA A O 1
ATOM 630 N N . ALA A 1 87 ? 17.226 2.593 -43.389 1.00 72.75 87 ALA A N 1
ATOM 631 C CA . ALA A 1 87 ? 18.384 2.428 -44.266 1.00 72.75 87 ALA A CA 1
ATOM 632 C C . ALA A 1 87 ? 19.729 2.661 -43.562 1.00 72.75 87 ALA A C 1
ATOM 634 O O . ALA A 1 87 ? 20.718 2.050 -43.952 1.00 72.75 87 ALA A O 1
ATOM 635 N N . SER A 1 88 ? 19.765 3.489 -42.513 1.00 70.81 88 SER A N 1
ATOM 636 C CA . SER A 1 88 ? 20.993 3.811 -41.772 1.00 70.81 88 SER A CA 1
ATOM 637 C C . SER A 1 88 ? 21.565 2.631 -40.973 1.00 70.81 88 SER A C 1
ATOM 639 O O . SER A 1 88 ? 22.749 2.638 -40.630 1.00 70.81 88 SER A O 1
ATOM 641 N N . TRP A 1 89 ? 20.746 1.614 -40.688 1.00 72.62 89 TRP A N 1
ATOM 642 C CA . TRP A 1 89 ? 21.120 0.462 -39.854 1.00 72.62 89 TRP A CA 1
ATOM 643 C C . TRP A 1 89 ? 21.029 -0.873 -40.602 1.00 72.62 89 TRP A C 1
ATOM 645 O O . TRP A 1 89 ? 21.568 -1.885 -40.156 1.00 72.62 89 TRP A O 1
ATOM 655 N N . LEU A 1 90 ? 20.388 -0.871 -41.773 1.00 66.50 90 LEU A N 1
ATOM 656 C CA . LEU A 1 90 ? 20.305 -2.022 -42.662 1.00 66.50 90 LEU A CA 1
ATOM 657 C C . LEU A 1 90 ? 21.699 -2.489 -43.107 1.00 66.50 90 LEU A C 1
ATOM 659 O O . LEU A 1 90 ? 22.480 -1.728 -43.672 1.00 66.50 90 LEU A O 1
ATOM 663 N N . GLY A 1 91 ? 21.990 -3.773 -42.882 1.00 67.12 91 GLY A N 1
ATOM 664 C CA . GLY A 1 91 ? 23.246 -4.411 -43.292 1.00 67.12 91 GLY A CA 1
ATOM 665 C C . GLY A 1 91 ? 24.380 -4.336 -42.267 1.00 67.12 91 GLY A C 1
ATOM 666 O O . GLY A 1 91 ? 25.460 -4.854 -42.544 1.00 67.12 91 GLY A O 1
ATOM 667 N N . GLN A 1 92 ? 24.154 -3.737 -41.092 1.00 72.44 92 GLN A N 1
ATOM 668 C CA . GLN A 1 92 ? 25.089 -3.843 -39.973 1.00 72.44 92 GLN A CA 1
ATOM 669 C C . GLN A 1 92 ? 24.757 -5.096 -39.148 1.00 72.44 92 GLN A C 1
ATOM 671 O O . GLN A 1 92 ? 23.692 -5.124 -38.522 1.00 72.44 92 GLN A O 1
ATOM 676 N N . PRO A 1 93 ? 25.625 -6.127 -39.139 1.00 68.75 93 PRO A N 1
ATOM 677 C CA . PRO A 1 93 ? 25.402 -7.307 -38.311 1.00 68.75 93 PRO A CA 1
ATOM 678 C C . PRO A 1 93 ? 25.325 -6.905 -36.831 1.00 68.75 93 PRO A C 1
ATOM 680 O O . PRO A 1 93 ? 25.942 -5.920 -36.419 1.00 68.75 93 PRO A O 1
ATOM 683 N N . GLU A 1 94 ? 24.550 -7.660 -36.047 1.00 78.31 94 GLU A N 1
ATOM 684 C CA . GLU A 1 94 ? 24.411 -7.477 -34.590 1.00 78.31 94 GLU A CA 1
ATOM 685 C C . GLU A 1 94 ? 23.788 -6.135 -34.159 1.00 78.31 94 GLU A C 1
ATOM 687 O O . GLU A 1 94 ? 24.067 -5.645 -33.062 1.00 78.31 94 GLU A O 1
ATOM 692 N N . THR A 1 95 ? 22.966 -5.512 -35.014 1.00 79.56 95 THR A N 1
ATOM 693 C CA . THR A 1 95 ? 22.201 -4.319 -34.621 1.00 79.56 95 THR A CA 1
ATOM 694 C C . THR A 1 95 ? 20.906 -4.715 -33.919 1.00 79.56 95 THR A C 1
ATOM 696 O O . THR A 1 95 ? 20.049 -5.379 -34.501 1.00 79.56 95 THR A O 1
ATOM 699 N N . GLU A 1 96 ? 20.747 -4.253 -32.686 1.00 82.19 96 GLU A N 1
ATOM 700 C CA . GLU A 1 96 ? 19.542 -4.393 -31.883 1.00 82.19 96 GLU A CA 1
ATOM 701 C C . GLU A 1 96 ? 18.834 -3.046 -31.745 1.00 82.19 96 GLU A C 1
ATOM 703 O O . GLU A 1 96 ? 19.455 -1.998 -31.542 1.00 82.19 96 GLU A O 1
ATOM 708 N N . LEU A 1 97 ? 17.511 -3.094 -31.845 1.00 83.25 97 LEU A N 1
ATOM 709 C CA . LEU A 1 97 ? 16.627 -1.952 -31.681 1.00 83.25 97 LEU A CA 1
ATOM 710 C C . LEU A 1 97 ? 15.810 -2.150 -30.405 1.00 83.25 97 LEU A C 1
ATOM 712 O O . LEU A 1 97 ? 15.080 -3.135 -30.293 1.00 83.25 97 LEU A O 1
ATOM 716 N N . HIS A 1 98 ? 15.925 -1.209 -29.473 1.00 83.94 98 HIS A N 1
ATOM 717 C CA . HIS A 1 98 ? 15.218 -1.219 -28.193 1.00 83.94 98 HIS A CA 1
ATOM 718 C C . HIS A 1 98 ? 14.297 -0.008 -28.127 1.00 83.94 98 HIS A C 1
ATOM 720 O O . HIS A 1 98 ? 14.769 1.129 -28.158 1.00 83.94 98 HIS A O 1
ATOM 726 N N . LEU A 1 99 ? 12.984 -0.227 -28.051 1.00 83.75 99 LEU A N 1
ATOM 727 C CA . LEU A 1 99 ? 12.035 0.866 -27.851 1.00 83.75 99 LEU A CA 1
ATOM 728 C C . LEU A 1 99 ? 11.773 1.027 -26.353 1.00 83.75 99 LEU A C 1
ATOM 730 O O . LEU A 1 99 ? 11.237 0.120 -25.714 1.00 83.75 99 LEU A O 1
ATOM 734 N N . VAL A 1 100 ? 12.150 2.181 -25.812 1.00 87.06 100 VAL A N 1
ATOM 735 C CA . VAL A 1 100 ? 12.079 2.487 -24.383 1.00 87.06 100 VAL A CA 1
ATOM 736 C C . VAL A 1 100 ? 10.964 3.491 -24.131 1.00 87.06 100 VAL A C 1
ATOM 738 O O . VAL A 1 100 ? 10.923 4.551 -24.758 1.00 87.06 100 VAL A O 1
ATOM 741 N N . ASP A 1 101 ? 10.057 3.170 -23.212 1.00 85.88 101 ASP A N 1
ATOM 742 C CA . ASP A 1 101 ? 8.995 4.083 -22.797 1.00 85.88 101 ASP A CA 1
ATOM 743 C C . ASP A 1 101 ? 9.519 5.069 -21.738 1.00 85.88 101 ASP A C 1
ATOM 745 O O . ASP A 1 101 ? 9.860 4.688 -20.617 1.00 85.88 101 ASP A O 1
ATOM 749 N N . VAL A 1 102 ? 9.580 6.353 -22.097 1.00 91.81 102 VAL A N 1
ATOM 750 C CA . VAL A 1 102 ? 10.085 7.437 -21.235 1.00 91.81 102 VAL A CA 1
ATOM 751 C C . VAL A 1 102 ? 8.963 8.218 -20.540 1.00 91.81 102 VAL A C 1
ATOM 753 O O . VAL A 1 102 ? 9.216 9.239 -19.893 1.00 91.81 102 VAL A O 1
ATOM 756 N N . ARG A 1 103 ? 7.708 7.770 -20.669 1.00 91.31 103 ARG A N 1
ATOM 757 C CA . ARG A 1 103 ? 6.566 8.356 -19.953 1.00 91.31 103 ARG A CA 1
ATOM 758 C C . ARG A 1 103 ? 6.643 8.049 -18.460 1.00 91.31 103 ARG A C 1
ATOM 760 O O . ARG A 1 103 ? 7.452 7.247 -17.998 1.00 91.31 103 ARG A O 1
ATOM 767 N N . GLU A 1 104 ? 5.795 8.731 -17.698 1.00 92.06 104 GLU A N 1
ATOM 768 C CA . GLU A 1 104 ? 5.584 8.377 -16.300 1.00 92.06 104 GLU A CA 1
ATOM 769 C C . GLU A 1 104 ? 4.750 7.100 -16.194 1.00 92.06 104 GLU A C 1
ATOM 771 O O . GLU A 1 104 ? 3.711 6.957 -16.840 1.00 92.06 104 GLU A O 1
ATOM 776 N N . HIS A 1 105 ? 5.215 6.200 -15.340 1.00 90.00 105 HIS A N 1
ATOM 777 C CA . HIS A 1 105 ? 4.617 4.912 -15.032 1.00 90.00 105 HIS A CA 1
ATOM 778 C C . HIS A 1 105 ? 4.410 4.800 -13.531 1.00 90.00 105 HIS A C 1
ATOM 780 O O . HIS A 1 105 ? 5.122 5.430 -12.749 1.00 90.00 105 HIS A O 1
ATOM 786 N N . ASN A 1 106 ? 3.460 3.961 -13.129 1.00 90.25 106 ASN A N 1
ATOM 787 C CA . ASN A 1 106 ? 3.241 3.622 -11.730 1.00 90.25 106 ASN A CA 1
ATOM 788 C C . ASN A 1 106 ? 3.590 2.154 -11.502 1.00 90.25 106 ASN A C 1
ATOM 790 O O . ASN A 1 106 ? 3.114 1.275 -12.219 1.00 90.25 106 ASN A O 1
ATOM 794 N N . LEU A 1 107 ? 4.420 1.910 -10.497 1.00 88.81 107 LEU A N 1
ATOM 795 C CA . LEU A 1 107 ? 4.697 0.596 -9.946 1.00 88.81 107 LEU A CA 1
ATOM 796 C C . LEU A 1 107 ? 3.971 0.496 -8.609 1.00 88.81 107 LEU A C 1
ATOM 798 O O . LEU A 1 107 ? 4.221 1.295 -7.711 1.00 88.81 107 LEU A O 1
ATOM 802 N N . GLU A 1 108 ? 3.069 -0.466 -8.482 1.00 90.44 108 GLU A N 1
ATOM 803 C CA . GLU A 1 108 ? 2.383 -0.734 -7.223 1.00 90.44 108 GLU A CA 1
ATOM 804 C C . GLU A 1 108 ? 2.981 -1.966 -6.566 1.00 90.44 108 GLU A C 1
ATOM 806 O O . GLU A 1 108 ? 3.297 -2.942 -7.249 1.00 90.44 108 GLU A O 1
ATOM 811 N N . PHE A 1 109 ? 3.120 -1.925 -5.247 1.00 86.56 109 PHE A N 1
ATOM 812 C CA . PHE A 1 109 ? 3.575 -3.076 -4.492 1.00 86.56 109 PHE A CA 1
ATOM 813 C C . PHE A 1 109 ? 3.027 -3.109 -3.074 1.00 86.56 109 PHE A C 1
ATOM 815 O O . PHE A 1 109 ? 2.801 -2.077 -2.439 1.00 86.56 109 PHE A O 1
ATOM 822 N N . ASP A 1 110 ? 2.848 -4.333 -2.592 1.00 86.25 110 ASP A N 1
ATOM 823 C CA . ASP A 1 110 ? 2.379 -4.637 -1.251 1.00 86.25 110 ASP A CA 1
ATOM 824 C C . ASP A 1 110 ? 3.566 -5.028 -0.369 1.00 86.25 110 ASP A C 1
ATOM 826 O O . ASP A 1 110 ? 4.423 -5.815 -0.771 1.00 86.25 110 ASP A O 1
ATOM 830 N N . VAL A 1 111 ? 3.593 -4.486 0.844 1.00 86.56 111 VAL A N 1
ATOM 831 C CA . VAL A 1 111 ? 4.523 -4.864 1.906 1.00 86.56 111 VAL A CA 1
ATOM 832 C C . VAL A 1 111 ? 3.696 -5.501 3.006 1.00 86.56 111 VAL A C 1
ATOM 834 O O . VAL A 1 111 ? 2.964 -4.810 3.714 1.00 86.56 111 VAL A O 1
ATOM 837 N N . GLN A 1 112 ? 3.769 -6.824 3.107 1.00 82.94 112 GLN A N 1
ATOM 838 C CA . GLN A 1 112 ? 2.986 -7.602 4.062 1.00 82.94 112 GLN A CA 1
ATOM 839 C C . GLN A 1 112 ? 3.862 -7.994 5.244 1.00 82.94 112 GLN A C 1
ATOM 841 O O . GLN A 1 112 ? 4.942 -8.535 5.049 1.00 82.94 112 GLN A O 1
ATOM 846 N N . GLN A 1 113 ? 3.385 -7.765 6.466 1.00 72.62 113 GLN A N 1
ATOM 847 C CA . GLN A 1 113 ? 3.987 -8.283 7.699 1.00 72.62 113 GLN A CA 1
ATOM 848 C C . GLN A 1 113 ? 5.465 -7.916 7.945 1.00 72.62 113 GLN A C 1
ATOM 850 O O . GLN A 1 113 ? 6.156 -8.602 8.699 1.00 72.62 113 GLN A O 1
ATOM 855 N N . GLU A 1 114 ? 5.951 -6.814 7.374 1.00 75.75 114 GLU A N 1
ATOM 856 C CA . GLU A 1 114 ? 7.357 -6.394 7.507 1.00 75.75 114 GLU A CA 1
ATOM 857 C C . GLU A 1 114 ? 7.535 -5.043 8.215 1.00 75.75 114 GLU A C 1
ATOM 859 O O . GLU A 1 114 ? 8.626 -4.738 8.704 1.00 75.75 114 GLU A O 1
ATOM 864 N N . ILE A 1 115 ? 6.474 -4.234 8.319 1.00 80.75 115 ILE A N 1
ATOM 865 C CA . ILE A 1 115 ? 6.557 -2.871 8.855 1.00 80.75 115 ILE A CA 1
ATOM 866 C C . ILE A 1 115 ? 5.910 -2.801 10.237 1.00 80.75 115 ILE A C 1
ATOM 868 O O . ILE A 1 115 ? 4.703 -2.992 10.392 1.00 80.75 115 ILE A O 1
ATOM 872 N N . TYR A 1 116 ? 6.723 -2.467 11.240 1.00 83.81 116 TYR A N 1
ATOM 873 C CA . TYR A 1 116 ? 6.259 -2.145 12.586 1.00 83.81 116 TYR A CA 1
ATOM 874 C C . TYR A 1 116 ? 6.058 -0.639 12.707 1.00 83.81 116 TYR A C 1
ATOM 876 O O . TYR A 1 116 ? 7.028 0.119 12.688 1.00 83.81 116 TYR A O 1
ATOM 884 N N . LEU A 1 117 ? 4.809 -0.214 12.870 1.00 84.81 117 LEU A N 1
ATOM 885 C CA . LEU A 1 117 ? 4.468 1.182 13.122 1.00 84.81 117 LEU A CA 1
ATOM 886 C C . LEU A 1 117 ? 4.227 1.413 14.611 1.00 84.81 117 LEU A C 1
ATOM 888 O O . LEU A 1 117 ? 3.611 0.585 15.285 1.00 84.81 117 LEU A O 1
ATOM 892 N N . SER A 1 118 ? 4.712 2.547 15.115 1.00 82.75 118 SER A N 1
ATOM 893 C CA . SER A 1 118 ? 4.464 2.985 16.487 1.00 82.75 118 SER A CA 1
ATOM 894 C C . SER A 1 118 ? 3.201 3.842 16.562 1.00 82.75 118 SER A C 1
ATOM 896 O O . SER A 1 118 ? 3.082 4.864 15.878 1.00 82.75 118 SER A O 1
ATOM 898 N N . TYR A 1 119 ? 2.264 3.426 17.411 1.00 79.69 119 TYR A N 1
ATOM 899 C CA . TYR A 1 119 ? 1.018 4.128 17.699 1.00 79.69 119 TYR A CA 1
ATOM 900 C C . TYR A 1 119 ? 1.113 4.767 19.086 1.00 79.69 119 TYR A C 1
ATOM 902 O O . TYR A 1 119 ? 1.288 4.035 20.066 1.00 79.69 119 TYR A O 1
ATOM 910 N N . PRO A 1 120 ? 0.987 6.099 19.208 1.00 74.19 120 PRO A N 1
ATOM 911 C CA . PRO A 1 120 ? 0.920 6.735 20.514 1.00 74.19 120 PRO A CA 1
ATOM 912 C C . PRO A 1 120 ? -0.406 6.378 21.199 1.00 74.19 120 PRO A C 1
ATOM 914 O O . PRO A 1 120 ? -1.477 6.652 20.661 1.00 74.19 120 PRO A O 1
ATOM 917 N N . ILE A 1 121 ? -0.336 5.776 22.389 1.00 71.38 121 ILE A N 1
ATOM 918 C CA . ILE A 1 121 ? -1.509 5.601 23.263 1.00 71.38 121 ILE A CA 1
ATOM 919 C C . ILE A 1 121 ? -1.637 6.825 24.172 1.00 71.38 121 ILE A C 1
ATOM 921 O O . ILE A 1 121 ? -2.706 7.411 24.324 1.00 71.38 121 ILE A O 1
ATOM 925 N N . THR A 1 122 ? -0.515 7.210 24.779 1.00 71.12 122 THR A N 1
ATOM 926 C CA . THR A 1 122 ? -0.383 8.343 25.697 1.00 71.12 122 THR A CA 1
ATOM 927 C C . THR A 1 122 ? 0.915 9.090 25.386 1.00 71.12 122 THR A C 1
ATOM 929 O O . THR A 1 122 ? 1.677 8.698 24.502 1.00 71.12 122 THR A O 1
ATOM 932 N N . ALA A 1 123 ? 1.215 10.159 26.129 1.00 74.31 123 ALA A N 1
ATOM 933 C CA . ALA A 1 123 ? 2.468 10.902 25.963 1.00 74.31 123 ALA A CA 1
ATOM 934 C C . ALA A 1 123 ? 3.734 10.053 26.220 1.00 74.31 123 ALA A C 1
ATOM 936 O O . ALA A 1 123 ? 4.824 10.440 25.797 1.00 74.31 123 ALA A O 1
ATOM 937 N N . HIS A 1 124 ? 3.609 8.916 26.916 1.00 70.19 124 HIS A N 1
ATOM 938 C CA . HIS A 1 124 ? 4.739 8.072 27.318 1.00 70.19 124 HIS A CA 1
ATOM 939 C C . HIS A 1 124 ? 4.609 6.605 26.894 1.00 70.19 124 HIS A C 1
ATOM 941 O O . HIS A 1 124 ? 5.570 5.854 27.045 1.00 70.19 124 HIS A O 1
ATOM 947 N N . GLU A 1 125 ? 3.469 6.194 26.336 1.00 68.38 125 GLU A N 1
ATOM 948 C CA . GLU A 1 125 ? 3.220 4.808 25.939 1.00 68.38 125 GLU A CA 1
ATOM 949 C C . GLU A 1 125 ? 2.967 4.689 24.440 1.00 68.38 125 GLU A C 1
ATOM 951 O O . GLU A 1 125 ? 2.222 5.470 23.840 1.00 68.38 125 GLU A O 1
ATOM 956 N N . GLN A 1 126 ? 3.586 3.671 23.846 1.00 77.88 126 GLN A N 1
ATOM 957 C CA . GLN A 1 126 ? 3.501 3.365 22.427 1.00 77.88 126 GLN A CA 1
ATOM 958 C C . GLN A 1 126 ? 3.258 1.871 22.227 1.00 77.88 126 GLN A C 1
ATOM 960 O O . GLN A 1 126 ? 3.841 1.046 22.932 1.00 77.88 126 GLN A O 1
ATOM 965 N N . ILE A 1 127 ? 2.435 1.528 21.238 1.00 72.25 127 ILE A N 1
ATOM 966 C CA . ILE A 1 127 ? 2.251 0.146 20.778 1.00 72.25 127 ILE A CA 1
ATOM 967 C C . ILE A 1 127 ? 2.910 0.003 19.423 1.00 72.25 127 ILE A C 1
ATOM 969 O O . ILE A 1 127 ? 2.732 0.849 18.550 1.00 72.25 127 ILE A O 1
ATOM 973 N N . LEU A 1 128 ? 3.634 -1.096 19.237 1.00 77.56 128 LEU A N 1
ATOM 974 C CA . LEU A 1 128 ? 4.105 -1.504 17.924 1.00 77.56 128 LEU A CA 1
ATOM 975 C C . LEU A 1 128 ? 3.050 -2.402 17.282 1.00 77.56 128 LEU A C 1
ATOM 977 O O . LEU A 1 128 ? 2.765 -3.490 17.780 1.00 77.56 128 LEU A O 1
ATOM 981 N N . GLY A 1 129 ? 2.466 -1.927 16.189 1.00 75.88 129 GLY A N 1
ATOM 982 C CA . GLY A 1 129 ? 1.561 -2.705 15.353 1.00 75.88 129 GLY A CA 1
ATOM 983 C C . GLY A 1 129 ? 2.277 -3.152 14.087 1.00 75.88 129 GLY A C 1
ATOM 984 O O . GLY A 1 129 ? 2.912 -2.335 13.423 1.00 75.88 129 GLY A O 1
ATOM 985 N N . LEU A 1 130 ? 2.154 -4.433 13.744 1.00 77.94 130 LEU A N 1
ATOM 986 C CA . LEU A 1 130 ? 2.558 -4.937 12.434 1.00 77.94 130 LEU A CA 1
ATOM 987 C C . LEU A 1 130 ? 1.504 -4.533 11.402 1.00 77.94 130 LEU A C 1
ATOM 989 O O . LEU A 1 130 ? 0.313 -4.711 11.660 1.00 77.94 130 LEU A O 1
ATOM 993 N N . GLN A 1 131 ? 1.923 -3.955 10.279 1.00 80.25 131 GLN A N 1
ATOM 994 C CA . GLN A 1 131 ? 1.007 -3.373 9.300 1.00 80.25 131 GLN A CA 1
ATOM 995 C C . GLN A 1 131 ? 1.326 -3.844 7.885 1.00 80.25 131 GLN A C 1
ATOM 997 O O . GLN A 1 131 ? 2.486 -3.861 7.471 1.00 80.25 131 GLN A O 1
ATOM 1002 N N . ASP A 1 132 ? 0.267 -4.173 7.149 1.00 83.88 132 ASP A N 1
ATOM 1003 C CA . ASP A 1 132 ? 0.327 -4.459 5.721 1.00 83.88 132 ASP A CA 1
ATOM 1004 C C . ASP A 1 132 ? 0.079 -3.156 4.962 1.00 83.88 132 ASP A C 1
ATOM 1006 O O . ASP A 1 132 ? -1.013 -2.596 5.035 1.00 83.88 132 ASP A O 1
ATOM 1010 N N . LEU A 1 133 ? 1.081 -2.641 4.256 1.00 88.31 133 LEU A N 1
ATOM 1011 C CA . LEU A 1 133 ? 0.997 -1.356 3.559 1.00 88.31 133 LEU A CA 1
ATOM 1012 C C . LEU A 1 133 ? 1.102 -1.563 2.050 1.00 88.31 133 LEU A C 1
ATOM 1014 O O . LEU A 1 133 ? 1.936 -2.334 1.581 1.00 88.31 133 LEU A O 1
ATOM 1018 N N . ARG A 1 134 ? 0.290 -0.831 1.280 1.00 91.25 134 ARG A N 1
ATOM 1019 C CA . ARG A 1 134 ? 0.374 -0.821 -0.186 1.00 91.25 134 ARG A CA 1
ATOM 1020 C C . ARG A 1 134 ? 0.893 0.513 -0.682 1.00 91.25 134 ARG A C 1
ATOM 1022 O O . ARG A 1 134 ? 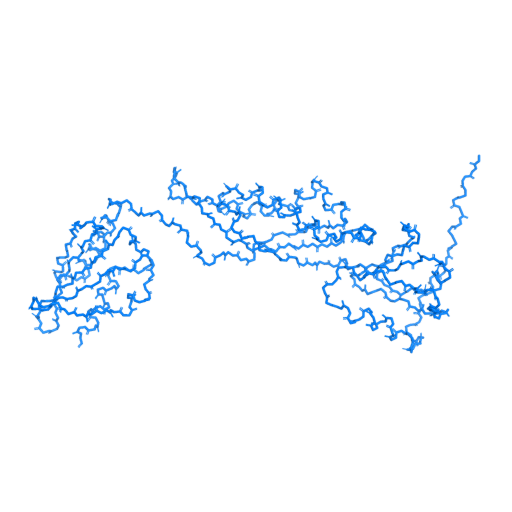0.274 1.554 -0.436 1.00 91.25 134 ARG A O 1
ATOM 1029 N N . PHE A 1 135 ? 1.981 0.473 -1.436 1.00 93.50 135 PHE A N 1
ATOM 1030 C CA . PHE A 1 135 ? 2.637 1.651 -1.986 1.00 93.50 135 PHE A CA 1
ATOM 1031 C C . PHE A 1 135 ? 2.475 1.731 -3.499 1.00 93.50 135 PHE A C 1
ATOM 1033 O O . PHE A 1 135 ? 2.382 0.727 -4.202 1.00 93.50 135 PHE A O 1
ATOM 1040 N N . GLY A 1 136 ? 2.454 2.966 -3.982 1.00 93.50 136 GLY A N 1
ATOM 1041 C CA . GLY A 1 136 ? 2.613 3.332 -5.375 1.00 93.50 136 GLY A CA 1
ATOM 1042 C C . GLY A 1 136 ? 3.902 4.110 -5.541 1.00 93.50 136 GLY A C 1
ATOM 1043 O O . GLY A 1 136 ? 4.231 4.972 -4.727 1.00 93.50 136 GLY A O 1
ATOM 1044 N N . LEU A 1 137 ? 4.633 3.807 -6.599 1.00 93.56 137 LEU A N 1
ATOM 1045 C CA . LEU A 1 137 ? 5.854 4.488 -6.977 1.00 93.56 137 LEU A CA 1
ATOM 1046 C C . LEU A 1 137 ? 5.690 4.982 -8.409 1.00 93.56 137 LEU A C 1
ATOM 1048 O O . LEU A 1 137 ? 5.593 4.192 -9.345 1.00 93.56 137 LEU A O 1
ATOM 1052 N N . THR A 1 138 ? 5.664 6.300 -8.577 1.00 94.56 138 THR A N 1
ATOM 1053 C CA . THR A 1 138 ? 5.671 6.945 -9.888 1.00 94.56 138 THR A CA 1
ATOM 1054 C C . THR A 1 138 ? 7.112 7.147 -10.336 1.00 94.56 138 THR A C 1
ATOM 1056 O O . THR A 1 138 ? 7.924 7.749 -9.622 1.00 94.56 138 THR A O 1
ATOM 1059 N N . TYR A 1 139 ? 7.442 6.651 -11.523 1.00 93.94 139 TYR A N 1
ATOM 1060 C CA . TYR A 1 139 ? 8.780 6.733 -12.098 1.00 93.94 139 TYR A CA 1
ATOM 1061 C C . TYR A 1 139 ? 8.735 7.015 -13.596 1.00 93.94 139 TYR A C 1
ATOM 1063 O O . TYR A 1 139 ? 7.708 6.852 -14.244 1.00 93.94 139 TYR A O 1
ATOM 1071 N N . ARG A 1 140 ? 9.870 7.425 -14.156 1.00 93.56 140 ARG A N 1
ATOM 1072 C CA . ARG A 1 140 ? 10.080 7.570 -15.601 1.00 93.56 140 ARG A CA 1
ATOM 1073 C C . ARG A 1 140 ? 11.510 7.214 -15.967 1.00 93.56 140 ARG A C 1
ATOM 1075 O O . ARG A 1 140 ? 12.420 7.432 -15.164 1.00 93.56 140 ARG A O 1
ATOM 1082 N N . VAL A 1 141 ? 11.737 6.732 -17.180 1.00 91.75 141 VAL A N 1
ATOM 1083 C CA . VAL A 1 141 ? 13.101 6.541 -17.687 1.00 91.75 141 VAL A CA 1
ATOM 1084 C C . VAL A 1 141 ? 13.715 7.912 -18.000 1.00 91.75 141 VAL A C 1
ATOM 1086 O O . VAL A 1 141 ? 13.115 8.730 -18.689 1.00 91.75 141 VAL A O 1
ATOM 1089 N N . LEU A 1 142 ? 14.893 8.189 -17.437 1.00 92.50 142 LEU A N 1
ATOM 1090 C CA . LEU A 1 142 ? 15.667 9.420 -17.648 1.00 92.50 142 LEU A CA 1
ATOM 1091 C C . LEU A 1 142 ? 16.818 9.236 -18.646 1.00 92.50 142 LEU A C 1
ATOM 1093 O O . LEU A 1 142 ? 17.279 10.222 -19.212 1.00 92.50 142 LEU A O 1
ATOM 1097 N N . ALA A 1 143 ? 17.313 8.006 -18.794 1.00 92.19 143 ALA A N 1
ATOM 1098 C CA . ALA A 1 143 ? 18.435 7.653 -19.659 1.00 92.19 143 ALA A CA 1
ATOM 1099 C C . ALA A 1 143 ? 18.118 6.334 -20.375 1.00 92.19 143 ALA A C 1
ATOM 1101 O O . ALA A 1 143 ? 18.381 5.249 -19.842 1.00 92.19 143 ALA A O 1
ATOM 1102 N N . ALA A 1 144 ? 17.497 6.430 -21.554 1.00 89.69 144 ALA A N 1
ATOM 1103 C CA . ALA A 1 144 ? 17.024 5.272 -22.307 1.00 89.69 144 ALA A CA 1
ATOM 1104 C C . ALA A 1 144 ? 18.156 4.303 -22.663 1.00 89.69 144 ALA A C 1
ATOM 1106 O O . ALA A 1 144 ? 17.946 3.092 -22.658 1.00 89.69 144 ALA A O 1
ATOM 1107 N N . GLU A 1 145 ? 19.373 4.800 -22.890 1.00 89.00 145 GLU A N 1
ATOM 1108 C CA . GLU A 1 145 ? 20.530 3.958 -23.175 1.00 89.00 145 GLU A CA 1
ATOM 1109 C C . GLU A 1 145 ? 20.881 3.015 -22.029 1.00 89.00 145 GLU A C 1
ATOM 1111 O O . GLU A 1 145 ? 21.280 1.880 -22.270 1.00 89.00 145 GLU A O 1
ATOM 1116 N N . ARG A 1 146 ? 20.718 3.461 -20.780 1.00 86.69 146 ARG A N 1
ATOM 1117 C CA . ARG A 1 146 ? 21.001 2.623 -19.610 1.00 86.69 146 ARG A CA 1
ATOM 1118 C C . ARG A 1 146 ? 19.919 1.581 -19.424 1.00 86.69 146 ARG A C 1
ATOM 1120 O O . ARG A 1 146 ? 20.240 0.415 -19.238 1.00 86.69 146 ARG A O 1
ATOM 1127 N N . ALA A 1 147 ? 18.661 2.001 -19.552 1.00 83.50 147 ALA A N 1
ATOM 1128 C CA . ALA A 1 147 ? 17.523 1.098 -19.480 1.00 83.50 147 ALA A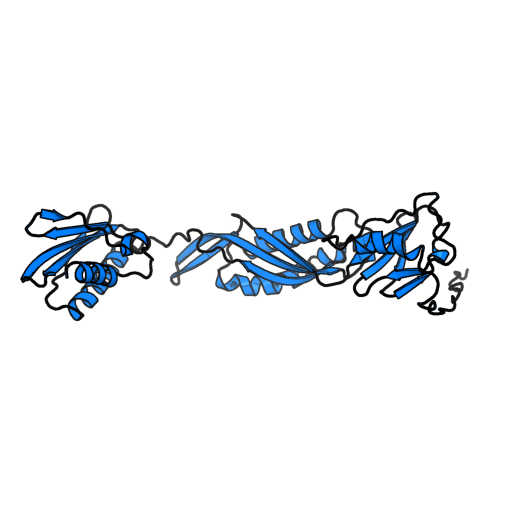 CA 1
ATOM 1129 C C . ALA A 1 147 ? 17.604 -0.001 -20.557 1.00 83.50 147 ALA A C 1
ATOM 1131 O O . ALA A 1 147 ? 17.339 -1.155 -20.255 1.00 83.50 147 ALA A O 1
ATOM 1132 N N . ALA A 1 148 ? 18.016 0.335 -21.784 1.00 82.81 148 ALA A N 1
ATOM 1133 C CA . ALA A 1 148 ? 18.135 -0.623 -22.885 1.00 82.81 148 ALA A CA 1
ATOM 1134 C C . ALA A 1 148 ? 19.334 -1.583 -22.755 1.00 82.81 148 ALA A C 1
ATOM 1136 O O . ALA A 1 148 ? 19.241 -2.736 -23.169 1.00 82.81 148 ALA A O 1
ATOM 1137 N N . LEU A 1 149 ? 20.469 -1.117 -22.221 1.00 80.12 149 LEU A N 1
ATOM 1138 C CA . LEU A 1 149 ? 21.690 -1.925 -22.103 1.00 80.12 149 LEU A CA 1
ATOM 1139 C C . LEU A 1 149 ? 21.702 -2.838 -20.872 1.00 80.12 149 LEU A C 1
ATOM 1141 O O . LEU A 1 149 ? 22.374 -3.871 -20.890 1.00 80.12 149 LEU A O 1
ATOM 1145 N N . ASP A 1 150 ? 20.990 -2.469 -19.807 1.00 73.38 150 ASP A N 1
ATOM 1146 C CA . ASP A 1 150 ? 20.922 -3.264 -18.584 1.00 73.38 150 ASP A CA 1
ATOM 1147 C C . ASP A 1 150 ? 19.785 -4.296 -18.681 1.00 73.38 150 ASP A C 1
ATOM 1149 O O . ASP A 1 150 ? 18.627 -4.044 -18.351 1.00 73.38 150 ASP A O 1
ATOM 1153 N N . VAL A 1 151 ? 20.121 -5.481 -19.204 1.00 53.53 151 VAL A N 1
ATOM 1154 C CA . VAL A 1 151 ? 19.174 -6.581 -19.488 1.00 53.53 151 VAL A CA 1
ATOM 1155 C C . VAL A 1 151 ? 18.548 -7.154 -18.203 1.00 53.53 151 VAL A C 1
ATOM 1157 O O . VAL A 1 151 ? 17.484 -7.780 -18.241 1.00 53.53 151 VAL A O 1
ATOM 1160 N N . ALA A 1 152 ? 19.171 -6.925 -17.043 1.00 55.41 152 ALA A N 1
ATOM 1161 C CA . ALA A 1 152 ? 18.661 -7.351 -15.746 1.00 55.41 152 ALA A CA 1
ATOM 1162 C C . ALA A 1 152 ? 17.579 -6.377 -15.244 1.00 55.41 152 ALA A C 1
ATOM 1164 O O . ALA A 1 152 ? 17.845 -5.516 -14.419 1.00 55.41 152 ALA A O 1
ATOM 1165 N N . GLN A 1 153 ? 16.363 -6.520 -15.785 1.00 72.31 153 GLN A N 1
ATOM 1166 C CA . GLN A 1 153 ? 15.101 -5.898 -15.347 1.00 72.31 153 GLN A CA 1
ATOM 1167 C C . GLN A 1 153 ? 15.265 -4.659 -14.438 1.00 72.31 153 GLN A C 1
ATOM 1169 O O . GLN A 1 153 ? 15.139 -4.774 -13.216 1.00 72.31 153 GLN A O 1
ATOM 1174 N N . PRO A 1 154 ? 15.474 -3.454 -14.997 1.00 76.56 154 PRO A N 1
ATOM 1175 C CA . PRO A 1 154 ? 15.717 -2.251 -14.199 1.00 76.56 154 PRO A CA 1
ATOM 1176 C C . PRO A 1 154 ? 14.553 -1.901 -13.253 1.00 76.56 154 PRO A C 1
ATOM 1178 O O . PRO A 1 154 ? 14.746 -1.229 -12.243 1.00 76.56 154 PRO A O 1
ATOM 1181 N N . LEU A 1 155 ? 13.348 -2.414 -13.525 1.00 81.88 155 LEU A N 1
ATOM 1182 C CA . LEU A 1 155 ? 12.204 -2.325 -12.615 1.00 81.88 155 LEU A CA 1
ATOM 1183 C C . LEU A 1 155 ? 12.367 -3.145 -11.337 1.00 81.88 155 LEU A C 1
ATOM 1185 O O . LEU A 1 155 ? 11.937 -2.685 -10.285 1.00 81.88 155 LEU A O 1
ATOM 1189 N N . LEU A 1 156 ? 12.979 -4.328 -11.415 1.00 84.31 156 LEU A N 1
ATOM 1190 C CA . LEU A 1 156 ? 13.213 -5.169 -10.244 1.00 84.31 156 LEU A CA 1
ATOM 1191 C C . LEU A 1 156 ? 14.258 -4.523 -9.330 1.00 84.31 156 LEU A C 1
ATOM 1193 O O . LEU A 1 156 ? 14.031 -4.394 -8.135 1.00 84.31 156 LEU A O 1
ATOM 1197 N N . GLY A 1 157 ? 15.348 -4.002 -9.905 1.00 85.25 157 GLY A N 1
ATOM 1198 C CA . GLY A 1 157 ? 16.344 -3.250 -9.138 1.00 85.25 157 GLY A CA 1
ATOM 1199 C C . GLY A 1 157 ? 15.765 -1.988 -8.489 1.00 85.25 157 GLY A C 1
ATOM 1200 O O . GLY A 1 157 ? 16.087 -1.672 -7.344 1.00 85.25 157 GLY A O 1
ATOM 1201 N N . LEU A 1 158 ? 14.872 -1.280 -9.191 1.00 88.38 158 LEU A N 1
ATOM 1202 C CA . LEU A 1 158 ? 14.155 -0.137 -8.629 1.00 88.38 158 LEU A CA 1
ATOM 1203 C C . LEU A 1 158 ? 13.223 -0.552 -7.485 1.00 88.38 158 LEU A C 1
ATOM 1205 O O . LEU A 1 158 ? 13.181 0.129 -6.460 1.00 88.38 158 LEU A O 1
ATOM 1209 N N . TYR A 1 159 ? 12.481 -1.643 -7.674 1.00 90.00 159 TYR A N 1
ATOM 1210 C CA . TYR A 1 159 ? 11.598 -2.217 -6.668 1.00 90.00 159 TYR A CA 1
ATOM 1211 C C . TYR A 1 159 ? 12.371 -2.568 -5.395 1.00 90.00 159 TYR A C 1
ATOM 1213 O O . TYR A 1 159 ? 12.021 -2.071 -4.328 1.00 90.00 159 TYR A O 1
ATOM 1221 N N . ASP A 1 160 ? 13.462 -3.325 -5.515 1.00 89.31 160 ASP A N 1
ATOM 1222 C CA . ASP A 1 160 ? 14.281 -3.752 -4.377 1.00 89.31 160 ASP A CA 1
ATOM 1223 C C . ASP A 1 160 ? 14.880 -2.553 -3.630 1.00 89.31 160 ASP A C 1
ATOM 1225 O O . ASP A 1 160 ? 14.834 -2.493 -2.399 1.00 89.31 160 ASP A O 1
ATOM 1229 N N . ALA A 1 161 ? 15.398 -1.558 -4.361 1.00 91.19 161 ALA A N 1
ATOM 1230 C CA . ALA A 1 161 ? 15.958 -0.346 -3.765 1.00 91.19 161 ALA A CA 1
ATOM 1231 C C . ALA A 1 161 ? 14.894 0.476 -3.020 1.00 91.19 161 ALA A C 1
ATOM 1233 O O . ALA A 1 161 ? 15.131 0.937 -1.899 1.00 91.19 161 ALA A O 1
ATOM 1234 N N . ALA A 1 162 ? 13.713 0.650 -3.624 1.00 92.38 162 ALA A N 1
ATOM 1235 C CA . ALA A 1 162 ? 12.602 1.368 -3.011 1.00 92.38 162 ALA A CA 1
ATOM 1236 C C . ALA A 1 162 ? 12.057 0.631 -1.784 1.00 92.38 162 ALA A C 1
ATOM 1238 O O . ALA A 1 162 ? 11.866 1.256 -0.741 1.00 92.38 162 ALA A O 1
ATOM 1239 N N . LEU A 1 163 ? 11.852 -0.684 -1.885 1.00 91.31 163 LEU A N 1
ATOM 1240 C CA . LEU A 1 163 ? 11.378 -1.521 -0.790 1.00 91.31 163 LEU A CA 1
ATOM 1241 C C . LEU A 1 163 ? 12.354 -1.482 0.385 1.00 91.31 163 LEU A C 1
ATOM 1243 O O . LEU A 1 163 ? 11.948 -1.185 1.505 1.00 91.31 163 LEU A O 1
ATOM 1247 N N . HIS A 1 164 ? 13.644 -1.712 0.132 1.00 92.56 164 HIS A N 1
ATOM 1248 C CA . HIS A 1 164 ? 14.665 -1.692 1.174 1.00 92.56 164 HIS A CA 1
ATOM 1249 C C . HIS A 1 164 ? 14.695 -0.354 1.919 1.00 92.56 164 HIS A C 1
ATOM 1251 O O . HIS A 1 164 ? 14.700 -0.328 3.149 1.00 92.56 164 HIS A O 1
ATOM 1257 N N . LEU A 1 165 ? 14.652 0.758 1.181 1.00 93.69 16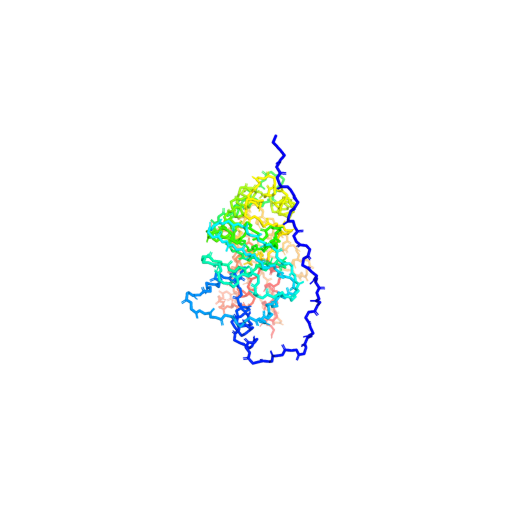5 LEU A N 1
ATOM 1258 C CA . LEU A 1 165 ? 14.648 2.091 1.772 1.00 93.69 165 LEU A CA 1
ATOM 1259 C C . LEU A 1 165 ? 13.364 2.379 2.561 1.00 93.69 165 LEU A C 1
ATOM 1261 O O . LEU A 1 165 ? 13.425 2.982 3.633 1.00 93.69 165 LEU A O 1
ATOM 1265 N N . LEU A 1 166 ? 12.205 1.943 2.061 1.00 93.00 166 LEU A N 1
ATOM 1266 C CA . LEU A 1 166 ? 10.936 2.077 2.777 1.00 93.00 166 LEU A CA 1
ATOM 1267 C C . LEU A 1 166 ? 10.945 1.279 4.078 1.00 93.00 166 LEU A C 1
ATOM 1269 O O . LEU A 1 166 ? 10.562 1.823 5.109 1.00 93.00 166 LEU A O 1
ATOM 1273 N N . LEU A 1 167 ? 11.422 0.034 4.055 1.00 90.94 167 LEU A N 1
ATOM 1274 C CA . LEU A 1 167 ? 11.562 -0.791 5.253 1.00 90.94 167 LEU A CA 1
ATOM 1275 C C . LEU A 1 167 ? 12.522 -0.148 6.259 1.00 90.94 167 LEU A C 1
ATOM 1277 O O . LEU A 1 167 ? 12.192 -0.044 7.436 1.00 90.94 167 LEU A O 1
ATOM 1281 N N . GLU A 1 168 ? 13.678 0.338 5.805 1.00 92.38 168 GLU A N 1
ATOM 1282 C CA . GLU A 1 168 ? 14.650 1.039 6.653 1.00 92.38 168 GLU A CA 1
ATOM 1283 C C . GLU A 1 168 ? 14.048 2.295 7.304 1.00 92.38 168 GLU A C 1
ATOM 1285 O O . GLU A 1 168 ? 14.269 2.545 8.488 1.00 92.38 168 GLU A O 1
ATOM 1290 N N . SER A 1 169 ? 13.254 3.060 6.551 1.00 92.94 169 SER A N 1
ATOM 1291 C CA . SER A 1 169 ? 12.720 4.349 7.003 1.00 92.94 169 SER A CA 1
ATOM 1292 C C . SER A 1 169 ? 11.455 4.224 7.853 1.00 92.94 169 SER A C 1
ATOM 1294 O O . SER A 1 169 ? 11.256 5.016 8.771 1.00 92.94 169 SER A O 1
ATOM 1296 N N . LEU A 1 170 ? 10.571 3.275 7.529 1.00 92.06 170 LEU A N 1
ATOM 1297 C CA . LEU A 1 170 ? 9.263 3.123 8.172 1.00 92.06 170 LEU A CA 1
ATOM 1298 C C . LEU A 1 170 ? 9.304 2.206 9.391 1.00 92.06 170 LEU A C 1
ATOM 1300 O O . LEU A 1 170 ? 8.433 2.308 10.254 1.00 92.06 170 LEU A O 1
ATOM 1304 N N . ASN A 1 171 ? 10.286 1.311 9.489 1.00 87.44 171 ASN A N 1
ATOM 1305 C CA . ASN A 1 171 ? 10.364 0.407 10.625 1.00 87.44 171 ASN A CA 1
ATOM 1306 C C . ASN A 1 171 ? 10.627 1.204 11.913 1.00 87.44 171 ASN A C 1
ATOM 1308 O O . ASN A 1 171 ? 11.674 1.829 12.073 1.00 87.44 171 ASN A O 1
ATOM 1312 N N . ARG A 1 172 ? 9.666 1.153 12.845 1.00 79.69 172 ARG A N 1
ATOM 1313 C CA . ARG A 1 172 ? 9.598 1.943 14.092 1.00 79.69 172 ARG A CA 1
ATOM 1314 C C . ARG A 1 172 ? 9.291 3.430 13.905 1.00 79.69 172 ARG A C 1
ATOM 1316 O O . ARG A 1 172 ? 9.398 4.184 14.874 1.00 79.69 172 ARG A O 1
ATOM 1323 N N . ALA A 1 173 ? 8.882 3.854 12.712 1.00 89.44 173 ALA A N 1
ATOM 1324 C CA . ALA A 1 173 ? 8.341 5.192 12.522 1.00 89.44 173 ALA A CA 1
ATOM 1325 C C . ALA A 1 173 ? 7.006 5.337 13.265 1.00 89.44 173 ALA A C 1
ATOM 1327 O O . ALA A 1 173 ? 6.238 4.377 13.410 1.00 89.44 173 ALA A O 1
ATOM 1328 N N . GLN A 1 174 ? 6.721 6.550 13.731 1.00 89.06 174 GLN A N 1
ATOM 1329 C CA . GLN A 1 174 ? 5.377 6.880 14.196 1.00 89.06 174 GLN A CA 1
ATOM 1330 C C . GLN A 1 174 ? 4.441 7.044 12.994 1.00 89.06 174 GLN A C 1
ATOM 1332 O O . GLN A 1 174 ? 4.866 7.426 11.903 1.00 89.06 174 GLN A O 1
ATOM 1337 N N . VAL A 1 175 ? 3.156 6.742 13.181 1.00 86.12 175 VAL A N 1
ATOM 1338 C CA . VAL A 1 175 ? 2.156 6.795 12.097 1.00 86.12 175 VAL A CA 1
ATOM 1339 C C . VAL A 1 175 ? 2.080 8.172 11.427 1.00 86.12 175 VAL A C 1
ATOM 1341 O O . VAL A 1 175 ? 1.944 8.265 10.208 1.00 86.12 175 VAL A O 1
ATOM 1344 N N . ASP A 1 176 ? 2.214 9.247 12.199 1.00 86.62 176 ASP A N 1
ATOM 1345 C CA . ASP A 1 176 ? 2.225 10.630 11.711 1.00 86.62 176 ASP A CA 1
ATOM 1346 C C . ASP A 1 176 ? 3.485 10.980 10.896 1.00 86.62 176 ASP A C 1
ATOM 1348 O O . ASP A 1 176 ? 3.467 11.908 10.086 1.00 86.62 176 ASP A O 1
ATOM 1352 N N . GLN A 1 177 ? 4.563 10.205 11.038 1.00 93.31 177 GLN A N 1
ATOM 1353 C CA . GLN A 1 177 ? 5.815 10.390 10.302 1.00 93.31 177 GLN A CA 1
ATOM 1354 C C . GLN A 1 177 ? 5.818 9.727 8.923 1.00 93.31 177 GLN A C 1
ATOM 1356 O O . GLN A 1 177 ? 6.708 10.016 8.122 1.00 93.31 177 GLN A O 1
ATOM 1361 N N . ILE A 1 178 ? 4.835 8.879 8.607 1.00 91.44 178 ILE A N 1
ATOM 1362 C CA . ILE A 1 178 ? 4.812 8.113 7.352 1.00 91.44 178 ILE A CA 1
ATOM 1363 C C . ILE A 1 178 ? 4.824 9.043 6.144 1.00 91.44 178 ILE A C 1
ATOM 1365 O O . ILE A 1 178 ? 5.683 8.904 5.280 1.00 91.44 178 ILE A O 1
ATOM 1369 N N . MET A 1 179 ? 3.924 10.026 6.089 1.00 93.19 179 MET A N 1
ATOM 1370 C CA . MET A 1 179 ? 3.855 10.942 4.946 1.00 93.19 179 MET A CA 1
ATOM 1371 C C . MET A 1 179 ? 5.154 11.757 4.767 1.00 93.19 179 MET A C 1
ATOM 1373 O O . MET A 1 179 ? 5.714 11.712 3.670 1.00 93.19 179 MET A O 1
ATOM 1377 N N . PRO A 1 180 ? 5.718 12.392 5.820 1.00 95.88 180 PRO A N 1
ATOM 1378 C CA . PRO A 1 180 ? 7.038 13.027 5.742 1.00 95.88 180 PRO A CA 1
ATOM 1379 C C . PRO A 1 180 ? 8.185 12.096 5.325 1.00 95.88 180 PRO A C 1
ATOM 1381 O O . PRO A 1 180 ? 9.185 12.552 4.768 1.00 95.88 180 PRO A O 1
ATOM 1384 N N . ILE A 1 181 ? 8.106 10.800 5.638 1.00 95.12 181 ILE A N 1
ATOM 1385 C CA . ILE A 1 181 ? 9.082 9.810 5.173 1.00 95.12 181 ILE A CA 1
ATOM 1386 C C . ILE A 1 181 ? 8.903 9.583 3.671 1.00 95.12 181 ILE A C 1
ATOM 1388 O O . ILE A 1 181 ? 9.861 9.775 2.925 1.00 95.12 181 ILE A O 1
ATOM 1392 N N . LEU A 1 182 ? 7.690 9.261 3.209 1.00 94.75 182 LEU A N 1
ATOM 1393 C CA . LEU A 1 182 ? 7.412 8.971 1.795 1.00 94.75 182 LEU A CA 1
ATOM 1394 C C . LEU A 1 182 ? 7.804 10.124 0.858 1.00 94.75 182 LEU A C 1
ATOM 1396 O O . LEU A 1 182 ? 8.290 9.877 -0.244 1.00 94.75 182 LEU A O 1
ATOM 1400 N N . GLU A 1 183 ? 7.659 11.374 1.301 1.00 95.06 183 GLU A N 1
ATOM 1401 C CA . GLU A 1 183 ? 8.080 12.558 0.540 1.00 95.06 183 GLU A CA 1
ATOM 1402 C C . GLU A 1 183 ? 9.606 12.659 0.356 1.00 95.06 183 GLU A C 1
ATOM 1404 O O . GLU A 1 183 ? 10.073 13.217 -0.640 1.00 95.06 183 GLU A O 1
ATOM 1409 N N . ARG A 1 184 ? 10.397 12.103 1.282 1.00 95.81 184 ARG A N 1
ATOM 1410 C CA . ARG A 1 184 ? 11.870 12.134 1.238 1.00 95.81 184 ARG A CA 1
ATOM 1411 C C . ARG A 1 184 ? 12.476 10.973 0.455 1.00 95.81 184 ARG A C 1
ATOM 1413 O O . ARG A 1 184 ? 13.532 11.151 -0.155 1.00 95.81 184 ARG A O 1
ATOM 1420 N N . VAL A 1 185 ? 11.798 9.824 0.406 1.00 94.31 185 VAL A N 1
ATOM 1421 C CA . VAL A 1 185 ? 12.300 8.594 -0.237 1.00 94.31 185 VAL A CA 1
ATOM 1422 C C . VAL A 1 185 ? 12.767 8.817 -1.689 1.00 94.31 185 VAL A C 1
ATOM 1424 O O . VAL A 1 185 ? 13.873 8.380 -2.008 1.00 94.31 185 VAL A O 1
ATOM 1427 N N . PRO A 1 186 ? 12.054 9.545 -2.580 1.00 94.75 186 PRO A N 1
ATOM 1428 C CA . PRO A 1 186 ? 12.556 9.807 -3.935 1.00 94.75 186 PRO A CA 1
ATOM 1429 C C . PRO A 1 186 ? 13.893 10.567 -3.966 1.00 94.75 186 PRO A C 1
ATOM 1431 O O . PRO A 1 186 ? 14.744 10.313 -4.824 1.00 94.75 186 PRO A O 1
ATOM 1434 N N . GLY A 1 187 ? 14.092 11.502 -3.031 1.00 94.31 187 GLY A N 1
ATOM 1435 C CA . GLY A 1 187 ? 15.344 12.243 -2.879 1.00 94.31 187 GLY A CA 1
ATOM 1436 C C . GLY A 1 187 ? 16.484 11.351 -2.389 1.00 94.31 187 GLY A C 1
ATOM 1437 O O . GLY A 1 187 ? 17.598 11.435 -2.905 1.00 94.31 187 GLY A O 1
ATOM 1438 N N . GLU A 1 188 ? 16.195 10.451 -1.453 1.00 94.94 188 GLU A N 1
ATOM 1439 C CA . GLU A 1 188 ? 17.160 9.495 -0.907 1.00 94.94 188 GLU A CA 1
ATOM 1440 C C . GLU A 1 188 ? 17.558 8.417 -1.929 1.00 94.94 188 GLU A C 1
ATOM 1442 O O . GLU A 1 188 ? 18.751 8.166 -2.106 1.00 94.94 188 GLU A O 1
ATOM 1447 N N . LEU A 1 189 ? 16.606 7.874 -2.699 1.00 91.94 189 LEU A N 1
ATOM 1448 C CA . LEU A 1 189 ? 16.891 6.974 -3.829 1.00 91.94 189 LEU A CA 1
ATOM 1449 C C . LEU A 1 189 ? 17.806 7.632 -4.869 1.00 91.94 189 LEU A C 1
ATOM 1451 O O . LEU A 1 189 ? 18.706 7.002 -5.430 1.00 91.94 189 LEU A O 1
ATOM 1455 N N . ARG A 1 190 ? 17.602 8.929 -5.125 1.00 91.75 190 ARG A N 1
ATOM 1456 C CA . ARG A 1 190 ? 18.475 9.701 -6.013 1.00 91.75 190 ARG A CA 1
ATOM 1457 C C . ARG A 1 190 ? 19.868 9.886 -5.411 1.00 91.75 190 ARG A C 1
ATOM 1459 O O . ARG A 1 190 ? 20.847 9.759 -6.142 1.00 91.75 190 ARG A O 1
ATOM 1466 N N . ALA A 1 191 ? 19.962 10.174 -4.114 1.00 92.94 191 ALA A N 1
ATOM 1467 C CA . ALA A 1 191 ? 21.230 10.389 -3.418 1.00 92.94 191 ALA A CA 1
ATOM 1468 C C . ALA A 1 191 ? 22.088 9.114 -3.330 1.00 92.94 191 ALA A C 1
ATOM 1470 O O . ALA A 1 191 ? 23.306 9.200 -3.472 1.00 92.94 191 ALA A O 1
ATOM 1471 N N . ARG A 1 192 ? 21.466 7.936 -3.160 1.00 90.75 192 ARG A N 1
ATOM 1472 C CA . ARG A 1 192 ? 22.154 6.628 -3.177 1.00 90.75 192 ARG A CA 1
ATOM 1473 C C . ARG A 1 192 ? 22.683 6.251 -4.567 1.00 90.75 192 ARG A C 1
ATOM 1475 O O . ARG A 1 192 ? 23.636 5.486 -4.686 1.00 90.75 192 ARG A O 1
ATOM 1482 N N . GLY A 1 193 ? 22.119 6.842 -5.622 1.00 87.12 193 GLY A N 1
ATOM 1483 C CA . GLY A 1 193 ? 22.544 6.631 -7.005 1.00 87.12 193 GLY A CA 1
ATOM 1484 C C . GLY A 1 193 ? 21.954 5.381 -7.663 1.00 87.12 193 GLY A C 1
ATOM 1485 O O . GLY A 1 193 ? 22.261 5.129 -8.828 1.00 87.12 193 GLY A O 1
ATOM 1486 N N . ASP A 1 194 ? 21.082 4.644 -6.971 1.00 82.19 194 ASP A N 1
ATOM 1487 C CA . ASP A 1 194 ? 20.429 3.428 -7.476 1.00 82.19 194 ASP A CA 1
ATOM 1488 C C . ASP A 1 194 ? 19.593 3.740 -8.726 1.00 82.19 194 ASP A C 1
ATOM 1490 O O . ASP A 1 194 ? 19.805 3.175 -9.798 1.00 82.19 194 ASP A O 1
ATOM 1494 N N . CYS A 1 195 ? 18.757 4.776 -8.633 1.00 82.31 195 CYS A N 1
ATOM 1495 C CA . CYS A 1 195 ? 17.990 5.342 -9.744 1.00 82.31 195 CYS A CA 1
ATOM 1496 C C . CYS A 1 195 ? 18.873 5.749 -10.938 1.00 82.31 195 CYS A C 1
ATOM 1498 O O . CYS A 1 195 ? 18.568 5.464 -12.096 1.00 82.31 195 CYS A O 1
ATOM 1500 N N . PHE A 1 196 ? 20.013 6.394 -10.663 1.00 82.56 196 PHE A N 1
ATOM 1501 C CA . PHE A 1 196 ? 20.913 6.860 -11.715 1.00 82.56 196 PHE A CA 1
ATOM 1502 C C . PHE A 1 196 ? 21.544 5.691 -12.470 1.00 82.56 196 PHE A C 1
ATOM 1504 O O . PHE A 1 196 ? 21.604 5.735 -13.699 1.00 82.56 196 PHE A O 1
ATOM 1511 N N . ARG A 1 197 ? 21.991 4.642 -11.767 1.00 84.12 197 ARG A N 1
ATOM 1512 C CA . ARG A 1 197 ? 22.576 3.443 -12.391 1.00 84.12 197 ARG A CA 1
ATOM 1513 C C . ARG A 1 197 ? 21.602 2.787 -13.366 1.00 84.12 197 ARG A C 1
ATOM 1515 O O . ARG A 1 197 ? 21.998 2.508 -14.490 1.00 84.12 197 ARG A O 1
ATOM 1522 N N . LEU A 1 198 ? 20.336 2.680 -12.969 1.00 83.25 198 LEU A N 1
ATOM 1523 C CA . LEU A 1 198 ? 19.261 2.079 -13.764 1.00 83.25 198 LEU A CA 1
ATOM 1524 C C . LEU A 1 198 ? 18.733 2.995 -14.882 1.00 83.25 198 LEU A C 1
ATOM 1526 O O . LEU A 1 198 ? 17.919 2.575 -15.698 1.00 83.25 198 LEU A O 1
ATOM 1530 N N . GLY A 1 199 ? 19.148 4.267 -14.911 1.00 89.25 199 GLY A N 1
ATOM 1531 C CA . GLY A 1 199 ? 18.602 5.260 -15.837 1.00 89.25 199 GLY A CA 1
ATOM 1532 C C . GLY A 1 199 ? 17.138 5.614 -15.565 1.00 89.25 199 GLY A C 1
ATOM 1533 O O . GLY A 1 199 ? 16.476 6.150 -16.451 1.00 89.25 199 GLY A O 1
ATOM 1534 N N . ILE A 1 200 ? 16.626 5.343 -14.362 1.00 90.81 200 ILE A N 1
ATOM 1535 C CA . ILE A 1 200 ? 15.237 5.592 -13.965 1.00 90.81 200 ILE A CA 1
ATOM 1536 C C . ILE A 1 200 ? 15.187 6.709 -12.922 1.00 90.81 200 ILE A C 1
ATOM 1538 O O . ILE A 1 200 ? 15.989 6.764 -11.999 1.00 90.81 200 ILE A O 1
ATOM 1542 N N . GLY A 1 201 ? 14.230 7.622 -13.052 1.00 92.19 201 GLY A N 1
ATOM 1543 C CA . GLY A 1 201 ? 13.933 8.644 -12.059 1.00 92.19 201 GLY A CA 1
ATOM 1544 C C . GLY A 1 201 ? 12.618 8.359 -11.354 1.00 92.19 201 GLY A C 1
ATOM 1545 O O . GLY A 1 201 ? 11.581 8.309 -12.007 1.00 92.19 201 GLY A O 1
ATOM 1546 N N . VAL A 1 202 ? 12.650 8.257 -10.026 1.00 94.62 202 VAL A N 1
ATOM 1547 C CA . VAL A 1 202 ? 11.438 8.268 -9.195 1.00 94.62 202 VAL A CA 1
ATOM 1548 C C . VAL A 1 202 ? 10.995 9.708 -8.974 1.00 94.62 202 VAL A C 1
ATOM 1550 O O . VAL A 1 202 ? 11.803 10.558 -8.584 1.00 94.62 202 VAL A O 1
ATOM 1553 N N . THR A 1 203 ? 9.723 9.987 -9.241 1.00 92.94 203 THR A N 1
ATOM 1554 C CA . THR A 1 203 ? 9.126 11.316 -9.057 1.00 92.94 203 THR A CA 1
ATOM 1555 C C . THR A 1 203 ? 8.301 11.387 -7.783 1.00 92.94 203 THR A C 1
ATOM 1557 O O . THR A 1 203 ? 8.339 12.406 -7.095 1.00 92.94 203 THR A O 1
ATOM 1560 N N . LYS A 1 204 ? 7.597 10.307 -7.436 1.00 94.81 204 LYS A N 1
ATOM 1561 C CA . LYS A 1 204 ? 6.702 10.271 -6.282 1.00 94.81 204 LYS A CA 1
ATOM 1562 C C . LYS A 1 204 ? 6.595 8.864 -5.714 1.00 94.81 204 LYS A C 1
ATOM 1564 O O . LYS A 1 204 ? 6.596 7.895 -6.464 1.00 94.81 204 LYS A O 1
ATOM 1569 N N . ILE A 1 205 ? 6.441 8.776 -4.398 1.00 95.12 205 ILE A N 1
ATOM 1570 C CA . ILE A 1 205 ? 5.941 7.578 -3.727 1.00 95.12 205 ILE A CA 1
ATOM 1571 C C . ILE A 1 205 ? 4.708 7.981 -2.930 1.00 95.12 205 ILE A C 1
ATOM 1573 O O . ILE A 1 205 ? 4.680 9.035 -2.293 1.00 95.12 205 ILE A O 1
ATOM 1577 N N . ASN A 1 206 ? 3.661 7.175 -3.010 1.00 93.94 206 ASN A N 1
ATOM 1578 C CA . ASN A 1 206 ? 2.419 7.380 -2.291 1.00 93.94 206 ASN A CA 1
ATOM 1579 C C . ASN A 1 206 ? 1.974 6.095 -1.610 1.00 93.94 206 ASN A C 1
ATOM 1581 O O . ASN A 1 206 ? 2.230 4.989 -2.070 1.00 93.94 206 ASN A O 1
ATOM 1585 N N . LEU A 1 207 ? 1.242 6.264 -0.523 1.00 92.69 207 LEU A N 1
ATOM 1586 C CA . LEU A 1 207 ? 0.481 5.189 0.075 1.00 92.69 207 LEU A CA 1
ATOM 1587 C C . LEU A 1 207 ? -0.837 5.053 -0.697 1.00 92.69 207 LEU A C 1
ATOM 1589 O O . LEU A 1 207 ? -1.601 6.015 -0.789 1.00 92.69 207 LEU A O 1
ATOM 1593 N N . ILE A 1 208 ? -1.075 3.892 -1.302 1.00 89.75 208 ILE A N 1
ATOM 1594 C CA . ILE A 1 208 ? -2.299 3.602 -2.068 1.00 89.75 208 ILE A CA 1
ATOM 1595 C C . ILE A 1 208 ? -3.372 3.030 -1.145 1.00 89.75 208 ILE A C 1
ATOM 1597 O O . ILE A 1 208 ? -4.551 3.343 -1.290 1.00 89.75 208 ILE A O 1
ATOM 1601 N N . GLY A 1 209 ? -2.963 2.193 -0.194 1.00 79.88 209 GLY A N 1
ATOM 1602 C CA . GLY A 1 209 ? -3.865 1.529 0.730 1.00 79.88 209 GLY A CA 1
ATOM 1603 C C . GLY A 1 209 ? -3.318 1.572 2.144 1.00 79.88 209 GLY A C 1
ATOM 1604 O O . GLY A 1 209 ? -2.183 1.166 2.386 1.00 79.88 209 GLY A O 1
ATOM 1605 N N . TRP A 1 210 ? -4.155 2.039 3.068 1.00 79.19 210 TRP A N 1
ATOM 1606 C CA . TRP A 1 210 ? -4.018 1.702 4.478 1.00 79.19 210 TRP A CA 1
ATOM 1607 C C . TRP A 1 210 ? -4.751 0.378 4.706 1.00 79.19 210 TRP A C 1
ATOM 1609 O O . TRP A 1 210 ? -5.853 0.215 4.163 1.00 79.19 210 TRP A O 1
ATOM 1619 N N . PRO A 1 211 ? -4.202 -0.564 5.484 1.00 64.56 211 PRO A N 1
ATOM 1620 C CA . PRO A 1 211 ? -4.916 -1.785 5.799 1.00 64.56 211 PRO A CA 1
ATOM 1621 C C . PRO A 1 211 ? -6.206 -1.394 6.517 1.00 64.56 211 PRO A C 1
ATOM 1623 O O . PRO A 1 211 ? -6.192 -0.659 7.507 1.00 64.56 211 PRO A O 1
ATOM 1626 N N . GLN A 1 212 ? -7.346 -1.849 5.999 1.00 54.94 212 GLN A N 1
ATOM 1627 C CA . GLN A 1 212 ? -8.618 -1.679 6.688 1.00 54.94 212 GLN A CA 1
ATOM 1628 C C . GLN A 1 212 ? -8.565 -2.522 7.962 1.00 54.94 212 GLN A C 1
ATOM 1630 O O . GLN A 1 212 ? -8.802 -3.724 7.929 1.00 54.94 212 GLN A O 1
ATOM 1635 N N . SER A 1 213 ? -8.176 -1.887 9.070 1.00 47.72 213 SER A N 1
ATOM 1636 C CA . SER A 1 213 ? -8.235 -2.436 10.426 1.00 47.72 213 SER A CA 1
ATOM 1637 C C . SER A 1 213 ? -7.709 -3.873 10.544 1.00 47.72 213 SER A C 1
ATOM 1639 O O . SER A 1 213 ? -8.420 -4.766 10.998 1.00 47.72 213 SER A O 1
ATOM 1641 N N . ALA A 1 214 ? -6.458 -4.119 10.157 1.00 46.56 214 ALA A N 1
ATOM 1642 C CA . ALA A 1 214 ? -5.763 -5.296 10.661 1.00 46.56 214 ALA A CA 1
ATOM 1643 C C . ALA A 1 214 ? -5.456 -5.028 12.138 1.00 46.56 214 ALA A C 1
ATOM 1645 O O . ALA A 1 214 ? -4.586 -4.207 12.416 1.00 46.56 214 ALA A O 1
ATOM 1646 N N . ASN A 1 215 ? -6.244 -5.632 13.043 1.00 50.22 215 ASN A N 1
ATOM 1647 C CA . ASN A 1 215 ? -5.994 -5.814 14.480 1.00 50.22 215 ASN A CA 1
ATOM 1648 C C . ASN A 1 215 ? -4.855 -4.945 15.033 1.00 50.22 215 ASN A C 1
ATOM 1650 O O . ASN A 1 215 ? -3.818 -5.475 15.426 1.00 50.22 215 ASN A O 1
ATOM 1654 N N . ILE A 1 216 ? -5.020 -3.617 15.081 1.00 54.31 216 ILE A N 1
ATOM 1655 C CA . ILE A 1 216 ? -4.199 -2.838 16.005 1.00 54.31 216 ILE A CA 1
ATOM 1656 C C . ILE A 1 216 ? -4.636 -3.398 17.353 1.00 54.31 216 ILE A C 1
ATOM 1658 O O . ILE A 1 216 ? -5.832 -3.288 17.648 1.00 54.31 216 ILE A O 1
ATOM 1662 N N . PRO A 1 217 ? -3.759 -4.076 18.117 1.00 50.59 217 PRO A N 1
ATOM 1663 C CA . PRO A 1 217 ? -4.131 -4.520 19.440 1.00 50.59 217 PRO A CA 1
ATOM 1664 C C . PRO A 1 217 ? -4.432 -3.241 20.204 1.00 50.59 217 PRO A C 1
ATOM 1666 O O . PRO A 1 217 ? -3.526 -2.495 20.572 1.00 50.59 217 PRO A O 1
ATOM 1669 N N . GLN A 1 218 ? -5.720 -2.924 20.329 1.00 56.38 218 GLN A N 1
ATOM 1670 C CA . GLN A 1 218 ? -6.132 -1.848 21.199 1.00 56.38 218 GLN A CA 1
ATOM 1671 C C . GLN A 1 218 ? -5.654 -2.277 22.580 1.00 56.38 218 GLN A C 1
ATOM 1673 O O . GLN A 1 218 ? -5.906 -3.426 22.962 1.00 56.38 218 GLN A O 1
ATOM 1678 N N . PRO A 1 219 ? -4.900 -1.420 23.283 1.00 60.09 219 PRO A N 1
ATOM 1679 C CA . PRO A 1 219 ? -4.471 -1.754 24.625 1.00 60.09 219 PRO A CA 1
ATOM 1680 C C . PRO A 1 219 ? -5.737 -2.088 25.403 1.00 60.09 2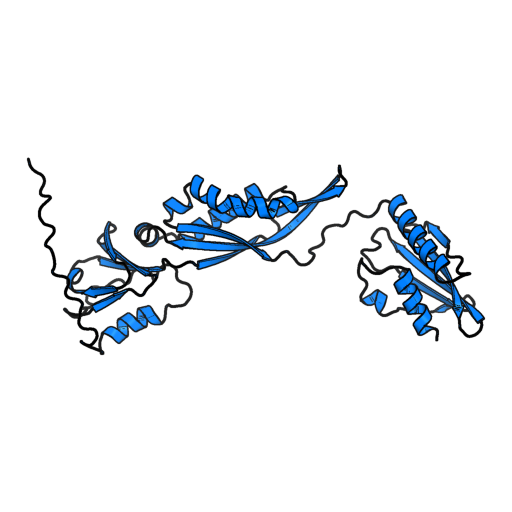19 PRO A C 1
ATOM 1682 O O . PRO A 1 219 ? -6.687 -1.300 25.387 1.00 60.09 219 PRO A O 1
ATOM 1685 N N . GLU A 1 220 ? -5.782 -3.278 26.006 1.00 66.06 220 GLU A N 1
ATOM 1686 C CA . GLU A 1 220 ? -6.889 -3.609 26.894 1.00 66.06 220 GLU A CA 1
ATOM 1687 C C . GLU A 1 220 ? -6.968 -2.474 27.920 1.00 66.06 220 GLU A C 1
ATOM 1689 O O . GLU A 1 220 ? -5.946 -2.170 28.553 1.00 66.06 220 GLU A O 1
ATOM 1694 N N . PRO A 1 221 ? -8.115 -1.781 28.044 1.00 72.38 221 PRO A N 1
ATOM 1695 C CA . PRO A 1 221 ? -8.241 -0.738 29.040 1.00 72.38 221 PRO A CA 1
ATOM 1696 C C . PRO A 1 221 ? -7.879 -1.340 30.394 1.00 72.38 221 PRO A C 1
ATOM 1698 O O . PRO A 1 221 ? -8.307 -2.446 30.737 1.00 72.38 221 PRO A O 1
ATOM 1701 N N . SER A 1 222 ? -7.072 -0.613 31.168 1.00 82.62 222 SER A N 1
ATOM 1702 C CA . SER A 1 222 ? -6.811 -1.015 32.547 1.00 82.62 222 SER A CA 1
ATOM 1703 C C . SER A 1 222 ? -8.147 -1.204 33.277 1.00 82.62 222 SER A C 1
ATOM 1705 O O . SER A 1 222 ? -9.137 -0.549 32.935 1.00 82.62 222 SER A O 1
ATOM 1707 N N . SER A 1 223 ? -8.194 -2.077 34.285 1.00 81.25 223 SER A N 1
ATOM 1708 C CA . SER A 1 223 ? -9.425 -2.312 35.053 1.00 81.25 223 SER A CA 1
ATOM 1709 C C . SER A 1 223 ? -10.051 -1.002 35.556 1.00 81.25 223 SER A C 1
ATOM 1711 O O . SER A 1 223 ? -11.263 -0.826 35.461 1.00 81.25 223 SER A O 1
ATOM 1713 N N . ASP A 1 224 ? -9.222 -0.049 35.995 1.00 80.06 224 ASP A N 1
ATOM 1714 C CA . ASP A 1 224 ? -9.668 1.262 36.478 1.00 80.06 224 ASP A CA 1
ATOM 1715 C C . ASP A 1 224 ? -10.258 2.124 35.351 1.00 80.06 224 ASP A C 1
ATOM 1717 O O . ASP A 1 224 ? -11.290 2.769 35.533 1.00 80.06 224 ASP A O 1
ATOM 1721 N N . THR A 1 225 ? -9.651 2.096 34.159 1.00 83.50 225 THR A N 1
ATOM 1722 C CA . THR A 1 225 ? -10.173 2.788 32.970 1.00 83.50 225 THR A CA 1
ATOM 1723 C C . THR A 1 225 ? -11.511 2.202 32.532 1.00 83.50 225 THR A C 1
ATOM 1725 O O . THR A 1 225 ? -12.442 2.949 32.238 1.00 83.50 225 THR A O 1
ATOM 1728 N N . LEU A 1 226 ? -11.626 0.872 32.517 1.00 84.38 226 LEU A N 1
ATOM 1729 C CA . LEU A 1 226 ? -12.855 0.184 32.136 1.00 84.38 226 LEU A CA 1
ATOM 1730 C C . LEU A 1 226 ? -13.988 0.492 33.123 1.00 84.38 226 LEU A C 1
ATOM 1732 O O . LEU A 1 226 ? -15.099 0.799 32.694 1.00 84.38 226 LEU A O 1
ATOM 1736 N N . LEU A 1 227 ? -13.709 0.478 34.430 1.00 87.81 227 LEU A N 1
ATOM 1737 C CA . LEU A 1 227 ? -14.681 0.872 35.449 1.00 87.81 227 LEU A CA 1
ATOM 1738 C C . LEU A 1 227 ? -15.141 2.322 35.255 1.00 87.81 227 LEU A C 1
ATOM 1740 O O . LEU A 1 227 ? -16.344 2.557 35.166 1.00 87.81 227 LEU A O 1
ATOM 1744 N N . ALA A 1 228 ? -14.206 3.267 35.115 1.00 86.56 228 ALA A N 1
ATOM 1745 C CA . ALA A 1 228 ? -14.528 4.680 34.920 1.00 86.56 228 ALA A CA 1
ATOM 1746 C C . ALA A 1 228 ? -15.370 4.916 33.652 1.00 86.56 228 ALA A C 1
ATOM 1748 O O . ALA A 1 228 ? -16.318 5.702 33.670 1.00 86.56 228 ALA A O 1
ATOM 1749 N N . MET A 1 229 ? -15.074 4.203 32.559 1.00 87.81 229 MET A N 1
ATOM 1750 C CA . MET A 1 229 ? -15.874 4.248 31.331 1.00 87.81 229 MET A CA 1
ATOM 1751 C C . MET A 1 229 ? -17.300 3.726 31.545 1.00 87.81 229 MET A C 1
ATOM 1753 O O . MET A 1 229 ? -18.257 4.353 31.091 1.00 87.81 229 MET A O 1
ATOM 1757 N N . LEU A 1 230 ? -17.458 2.584 32.221 1.00 89.06 230 LEU A N 1
ATOM 1758 C CA . LEU A 1 230 ? -18.771 1.984 32.479 1.00 89.06 230 LEU A CA 1
ATOM 1759 C C . LEU A 1 230 ? -19.611 2.836 33.439 1.00 89.06 230 LEU A C 1
ATOM 1761 O O . LEU A 1 230 ? -20.817 2.973 33.238 1.00 89.06 230 LEU A O 1
ATOM 1765 N N . GLU A 1 231 ? -18.985 3.434 34.453 1.00 89.50 231 GLU A N 1
ATOM 1766 C CA . GLU A 1 231 ? -19.638 4.365 35.377 1.00 89.50 231 GLU A CA 1
ATOM 1767 C C . GLU A 1 231 ? -20.108 5.634 34.662 1.00 89.50 231 GLU A C 1
ATOM 1769 O O . GLU A 1 231 ? -21.269 6.012 34.814 1.00 89.50 231 GLU A O 1
ATOM 1774 N N . ALA A 1 232 ? -19.273 6.228 33.804 1.00 88.12 232 ALA A N 1
ATOM 1775 C CA . ALA A 1 232 ? -19.655 7.386 32.998 1.00 88.12 232 ALA A CA 1
ATOM 1776 C C . ALA A 1 232 ? -20.840 7.088 32.058 1.00 88.12 232 ALA A C 1
ATOM 1778 O O . ALA A 1 232 ? -21.772 7.889 31.969 1.00 88.12 232 ALA A O 1
ATOM 1779 N N . GLN A 1 233 ? -20.857 5.919 31.403 1.00 87.88 233 GLN A N 1
ATOM 1780 C CA . GLN A 1 233 ? -21.989 5.510 30.559 1.00 87.88 233 GLN A CA 1
ATOM 1781 C C . GLN A 1 233 ? -23.272 5.275 31.373 1.00 87.88 233 GLN A C 1
ATOM 1783 O O . GLN A 1 233 ? -24.371 5.583 30.908 1.00 87.88 233 GLN A O 1
ATOM 1788 N N . LEU A 1 234 ? -23.161 4.754 32.599 1.00 86.44 234 LEU A N 1
ATOM 1789 C CA . LEU A 1 234 ? -24.304 4.636 33.505 1.00 86.44 234 LEU A CA 1
ATOM 1790 C C . LEU A 1 234 ? -24.813 5.990 33.998 1.00 86.44 234 LEU A C 1
ATOM 1792 O O . LEU A 1 234 ? -26.022 6.150 34.152 1.00 86.44 234 LEU A O 1
ATOM 1796 N N . ASP A 1 235 ? -23.932 6.954 34.246 1.00 85.88 235 ASP A N 1
ATOM 1797 C CA . ASP A 1 235 ? -24.336 8.311 34.618 1.00 85.88 235 ASP A CA 1
ATOM 1798 C C . ASP A 1 235 ? -25.099 9.004 33.489 1.00 85.88 235 ASP A C 1
ATOM 1800 O O . ASP A 1 235 ? -26.134 9.623 33.740 1.00 85.88 235 ASP A O 1
ATOM 1804 N N . GLU A 1 236 ? -24.665 8.830 32.241 1.00 85.88 236 GLU A N 1
ATOM 1805 C CA . GLU A 1 236 ? -25.403 9.309 31.068 1.00 85.88 236 GLU A CA 1
ATOM 1806 C C . GLU A 1 236 ? -26.803 8.673 30.983 1.00 85.88 236 GLU A C 1
ATOM 1808 O O . GLU A 1 236 ? -27.807 9.361 30.781 1.00 85.88 236 GLU A O 1
ATOM 1813 N N . LEU A 1 237 ? -26.903 7.362 31.218 1.00 82.75 237 LEU A N 1
ATOM 1814 C CA . LEU A 1 237 ? -28.181 6.648 31.265 1.00 82.75 237 LEU A CA 1
ATOM 1815 C C . LEU A 1 237 ? -29.107 7.158 32.374 1.00 82.75 237 LEU A C 1
ATOM 1817 O O . LEU A 1 237 ? -30.294 7.381 32.127 1.00 82.75 237 LEU A O 1
ATOM 1821 N N . ARG A 1 238 ? -28.573 7.397 33.579 1.00 84.25 238 ARG A N 1
ATOM 1822 C CA . ARG A 1 238 ? -29.329 7.956 34.715 1.00 84.25 238 ARG A CA 1
ATOM 1823 C C . ARG A 1 238 ? -29.908 9.331 34.388 1.00 84.25 238 ARG A C 1
ATOM 1825 O O . ARG A 1 238 ? -31.018 9.635 34.818 1.00 84.25 238 ARG A O 1
ATOM 1832 N N . GLN A 1 239 ? -29.180 10.149 33.624 1.00 84.19 239 GLN A N 1
ATOM 1833 C CA . GLN A 1 239 ? -29.656 11.463 33.183 1.00 84.19 239 GLN A CA 1
ATOM 1834 C C . GLN A 1 239 ? -30.787 11.362 32.151 1.00 84.19 239 GLN A C 1
ATOM 1836 O O . GLN A 1 239 ? -31.688 12.199 32.154 1.00 84.19 239 GLN A O 1
ATOM 1841 N N . ARG A 1 240 ? -30.760 10.344 31.282 1.00 80.62 240 ARG A N 1
ATOM 1842 C CA . ARG A 1 240 ? -31.766 10.144 30.226 1.00 80.62 240 ARG A CA 1
ATOM 1843 C C . ARG A 1 240 ? -33.052 9.488 30.738 1.00 80.62 240 ARG A C 1
ATOM 1845 O O . ARG A 1 240 ? -34.124 9.816 30.237 1.00 80.62 240 ARG A O 1
ATOM 1852 N N . GLN A 1 241 ? -32.961 8.573 31.707 1.00 70.31 241 GLN A N 1
ATOM 1853 C CA . GLN A 1 241 ? -34.093 7.761 32.179 1.00 70.31 241 GLN A CA 1
ATOM 1854 C C . GLN A 1 241 ? -34.126 7.611 33.716 1.00 70.31 241 GLN A C 1
ATOM 1856 O O . GLN A 1 241 ? -33.753 6.567 34.257 1.00 70.31 241 GLN A O 1
ATOM 1861 N N . PRO A 1 242 ? -34.603 8.614 34.471 1.00 67.50 242 PRO A N 1
ATOM 1862 C CA . PRO A 1 242 ? -34.926 8.419 35.885 1.00 67.50 242 PRO A CA 1
ATOM 1863 C C . PRO A 1 242 ? -36.132 7.461 36.024 1.00 67.50 242 PRO A C 1
ATOM 1865 O O . PRO A 1 242 ? -37.139 7.702 35.358 1.00 67.50 242 PRO A O 1
ATOM 1868 N N . PRO A 1 243 ? -36.096 6.397 36.866 1.00 57.47 243 PRO A N 1
ATOM 1869 C CA . PRO A 1 243 ? -35.166 6.106 37.965 1.00 57.47 243 PRO A CA 1
ATOM 1870 C C . PRO A 1 243 ? -34.236 4.892 37.715 1.00 57.47 243 PRO A C 1
ATOM 1872 O O . PRO A 1 243 ? -34.097 4.036 38.593 1.00 57.47 243 PRO A O 1
ATOM 1875 N N . ALA A 1 244 ? -33.600 4.774 36.544 1.00 62.75 244 ALA A N 1
ATOM 1876 C CA . ALA A 1 244 ? -32.701 3.657 36.235 1.00 62.75 244 ALA A CA 1
ATOM 1877 C C . ALA A 1 244 ? -31.461 3.643 37.159 1.00 62.75 244 ALA A C 1
ATOM 1879 O O . ALA A 1 244 ? -30.415 4.225 36.870 1.00 62.75 244 ALA A O 1
ATOM 1880 N N . LEU A 1 245 ? -31.560 2.957 38.301 1.00 70.69 245 LEU A N 1
ATOM 1881 C CA . LEU A 1 245 ? -30.457 2.734 39.239 1.00 70.69 245 LEU A CA 1
ATOM 1882 C C . LEU A 1 245 ? -29.567 1.598 38.729 1.00 70.69 245 LEU A C 1
ATOM 1884 O O . LEU A 1 245 ? -29.534 0.502 39.291 1.00 70.69 245 LEU A O 1
ATOM 1888 N N . GLY A 1 246 ? -28.855 1.858 37.633 1.00 83.69 246 GLY A N 1
ATOM 1889 C CA . GLY A 1 246 ? -27.856 0.929 37.124 1.00 83.69 246 GLY A CA 1
ATOM 1890 C C . GLY A 1 246 ? -26.710 0.729 38.125 1.00 83.69 246 GLY A C 1
ATOM 1891 O O . GLY A 1 246 ? -26.271 1.688 38.766 1.00 83.69 246 GLY A O 1
ATOM 1892 N N . GLN A 1 247 ? -26.221 -0.504 38.262 1.00 90.75 247 GLN A N 1
ATOM 1893 C CA . GLN A 1 247 ? -25.082 -0.864 39.118 1.00 90.75 247 GLN A CA 1
ATOM 1894 C C . GLN A 1 247 ? -23.981 -1.536 38.295 1.00 90.75 247 GLN A C 1
ATOM 1896 O O . GLN A 1 247 ? -24.277 -2.441 37.517 1.00 90.75 247 GLN A O 1
ATOM 1901 N N . VAL A 1 248 ? -22.719 -1.158 38.520 1.00 91.75 248 VAL A N 1
ATOM 1902 C CA . VAL A 1 248 ? -21.543 -1.900 38.032 1.00 91.75 248 VAL A CA 1
ATOM 1903 C C . VAL A 1 248 ? -21.021 -2.782 39.160 1.00 91.75 248 VAL A C 1
ATOM 1905 O O . VAL A 1 248 ? -20.909 -2.334 40.301 1.00 91.75 248 VAL A O 1
ATOM 1908 N N . ARG A 1 249 ? -20.697 -4.041 38.867 1.00 91.81 249 ARG A N 1
ATOM 1909 C CA . ARG A 1 249 ? -20.023 -4.944 39.808 1.00 91.81 249 ARG A CA 1
ATOM 1910 C C . ARG A 1 249 ? -18.867 -5.664 39.121 1.00 91.81 249 ARG A C 1
ATOM 1912 O O . ARG A 1 249 ? -19.041 -6.100 37.983 1.00 91.81 249 ARG A O 1
ATOM 1919 N N . PRO A 1 250 ? -17.716 -5.838 39.786 1.00 90.19 250 PRO A N 1
ATOM 1920 C CA . PRO A 1 250 ? -16.630 -6.636 39.233 1.00 90.19 250 PRO A CA 1
ATOM 1921 C C . PRO A 1 250 ? -17.037 -8.114 39.142 1.00 90.19 250 PRO A C 1
ATOM 1923 O O . PRO A 1 250 ? -17.720 -8.644 40.022 1.00 90.19 250 PRO A O 1
ATOM 1926 N N . VAL A 1 251 ? -16.595 -8.783 38.081 1.00 92.44 251 VAL A N 1
ATOM 1927 C CA . VAL A 1 251 ? -16.701 -10.236 37.875 1.00 92.44 251 VAL A CA 1
ATOM 1928 C C . VAL A 1 251 ? -15.333 -10.794 37.469 1.00 92.44 251 VAL A C 1
ATOM 1930 O O . VAL A 1 251 ? -14.405 -10.030 37.222 1.00 92.44 251 VAL A O 1
ATOM 1933 N N . LYS A 1 252 ? -15.183 -12.128 37.422 1.00 83.75 252 LYS A N 1
ATOM 1934 C CA . LYS A 1 252 ? -13.884 -12.812 37.247 1.00 83.75 252 LYS A CA 1
ATOM 1935 C C . LYS A 1 252 ? -13.021 -12.236 36.109 1.00 83.75 252 LYS A C 1
ATOM 1937 O O . LYS A 1 252 ? -11.821 -12.079 36.303 1.00 83.75 252 LYS A O 1
ATOM 1942 N N . ASP A 1 253 ? -13.642 -11.868 34.987 1.00 86.12 253 ASP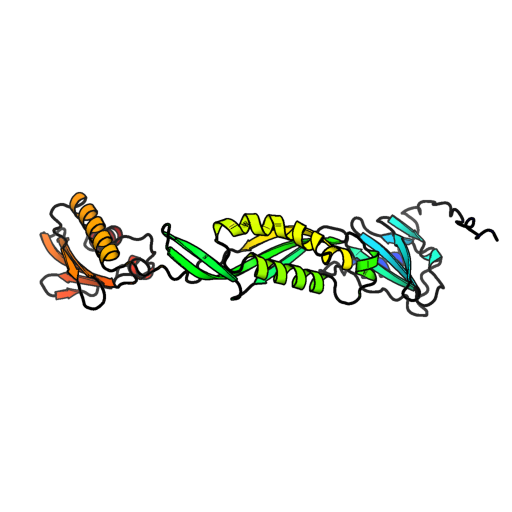 A N 1
ATOM 1943 C CA . ASP A 1 253 ? -12.951 -11.439 33.764 1.00 86.12 253 ASP A CA 1
ATOM 1944 C C . ASP A 1 253 ? -13.461 -10.089 33.214 1.00 86.12 253 ASP A C 1
ATOM 1946 O O . ASP A 1 253 ? -13.375 -9.828 32.016 1.00 86.12 253 ASP A O 1
ATOM 1950 N N . GLY A 1 254 ? -13.997 -9.214 34.075 1.00 91.44 254 GLY A N 1
ATOM 1951 C CA . GLY A 1 254 ? -14.493 -7.900 33.657 1.00 91.44 254 GLY A CA 1
ATOM 1952 C C . GLY A 1 254 ? -15.497 -7.290 34.630 1.00 91.44 254 GLY A C 1
ATOM 1953 O O . GLY A 1 254 ? -15.366 -7.425 35.848 1.00 91.44 254 GLY A O 1
ATOM 1954 N N . TYR A 1 255 ? -16.526 -6.646 34.091 1.00 92.88 255 TYR A N 1
ATOM 1955 C CA . TYR A 1 255 ? -17.567 -5.981 34.868 1.00 92.88 255 TYR A CA 1
ATOM 1956 C C . TYR A 1 255 ? -18.959 -6.389 34.393 1.00 92.88 255 TYR A C 1
ATOM 1958 O O . TYR A 1 255 ? -19.219 -6.556 33.205 1.00 92.88 255 TYR A O 1
ATOM 1966 N N . MET A 1 256 ? -19.874 -6.536 35.345 1.00 94.31 256 MET A N 1
ATOM 1967 C CA . MET A 1 256 ? -21.292 -6.736 35.094 1.00 94.31 256 MET A CA 1
ATOM 1968 C C . MET A 1 256 ? -22.041 -5.440 35.386 1.00 94.31 256 MET A C 1
ATOM 1970 O O . MET A 1 256 ? -22.021 -4.945 36.513 1.00 94.31 256 MET A O 1
ATOM 1974 N N . VAL A 1 257 ? -22.749 -4.935 34.385 1.00 94.12 257 VAL A N 1
ATOM 1975 C CA . VAL A 1 257 ? -23.678 -3.815 34.495 1.00 94.12 257 VAL A CA 1
ATOM 1976 C C . VAL A 1 257 ? -25.092 -4.370 34.628 1.00 94.12 257 VAL A C 1
ATOM 1978 O O . VAL A 1 257 ? -25.552 -5.144 33.792 1.00 94.12 257 VAL A O 1
ATOM 1981 N N . SER A 1 258 ? -25.774 -4.019 35.714 1.00 93.50 258 SER A N 1
ATOM 1982 C CA . SER A 1 258 ? -27.165 -4.402 35.975 1.00 93.50 258 SER A CA 1
ATOM 1983 C C . SER A 1 258 ? -28.059 -3.178 35.859 1.00 93.50 258 SER A C 1
ATOM 1985 O O . SER A 1 258 ? -27.844 -2.227 36.606 1.00 93.50 258 SER A O 1
ATOM 1987 N N . VAL A 1 259 ? -29.044 -3.193 34.960 1.00 92.81 259 VAL A N 1
ATOM 1988 C CA . VAL A 1 259 ? -29.955 -2.060 34.729 1.00 92.81 259 VAL A CA 1
ATOM 1989 C C . VAL A 1 259 ? -31.401 -2.521 34.914 1.00 92.81 259 VAL A C 1
ATOM 1991 O O . VAL A 1 259 ? -31.871 -3.345 34.127 1.00 92.81 259 VAL A O 1
ATOM 1994 N N . PRO A 1 260 ? -32.113 -2.044 35.949 1.00 90.81 260 PRO A N 1
ATOM 1995 C CA . PRO A 1 260 ? -33.548 -2.255 36.044 1.00 90.81 260 PRO A CA 1
ATOM 1996 C C . PRO A 1 260 ? -34.258 -1.344 35.036 1.00 90.81 260 PRO A C 1
ATOM 1998 O O . PRO A 1 260 ? -34.014 -0.139 35.002 1.00 90.81 260 PRO A O 1
ATOM 2001 N N . LEU A 1 261 ? -35.139 -1.928 34.236 1.00 88.06 261 LEU A N 1
ATOM 2002 C CA . LEU A 1 261 ? -36.050 -1.247 33.327 1.00 88.06 261 LEU A CA 1
ATOM 2003 C C . LEU A 1 261 ? -37.490 -1.511 33.754 1.00 88.06 261 LEU A C 1
ATOM 2005 O O . LEU A 1 261 ? -37.786 -2.532 34.372 1.00 88.06 261 LEU A O 1
ATOM 2009 N N . ILE A 1 262 ? -38.380 -0.595 33.396 1.00 84.50 262 ILE A N 1
ATOM 2010 C CA . ILE A 1 262 ? -39.820 -0.754 33.579 1.00 84.50 262 ILE A CA 1
ATOM 2011 C C . ILE A 1 262 ? -40.433 -0.830 32.181 1.00 84.50 262 ILE A C 1
ATOM 2013 O O . ILE A 1 262 ? -40.190 0.061 31.370 1.00 84.50 262 ILE A O 1
ATOM 2017 N N . ASP A 1 263 ? -41.165 -1.904 31.885 1.00 83.06 263 ASP A N 1
ATOM 2018 C CA . ASP A 1 263 ? -41.887 -2.033 30.614 1.00 83.06 263 ASP A CA 1
ATOM 2019 C C . ASP A 1 263 ? -43.165 -1.162 30.594 1.00 83.06 263 ASP A C 1
ATOM 2021 O O . ASP A 1 263 ? -43.575 -0.579 31.602 1.00 83.06 263 ASP A O 1
ATOM 2025 N N . HIS A 1 264 ? -43.850 -1.096 29.451 1.00 82.31 264 HIS A N 1
ATOM 2026 C CA . HIS A 1 264 ? -45.102 -0.340 29.310 1.00 82.31 264 HIS A CA 1
ATOM 2027 C C . HIS A 1 264 ? -46.269 -0.891 30.160 1.00 82.31 264 HIS A C 1
ATOM 2029 O O . HIS A 1 264 ? -47.282 -0.211 30.337 1.00 82.31 264 HIS A O 1
ATOM 2035 N N . LYS A 1 265 ? -46.149 -2.112 30.699 1.00 85.06 265 LYS A N 1
ATOM 2036 C CA . LYS A 1 265 ? -47.115 -2.747 31.613 1.00 85.06 265 LYS A CA 1
ATOM 2037 C C . LYS A 1 265 ? -46.734 -2.567 33.083 1.00 85.06 265 LYS A C 1
ATOM 2039 O O . LYS A 1 265 ? -47.432 -3.094 33.948 1.00 85.06 265 LYS A O 1
ATOM 2044 N N . ASN A 1 266 ? -45.689 -1.790 33.368 1.00 84.19 266 ASN A N 1
ATOM 2045 C CA . ASN A 1 266 ? -45.160 -1.541 34.702 1.00 84.19 266 ASN A CA 1
ATOM 2046 C C . ASN A 1 266 ? -44.528 -2.781 35.376 1.00 84.19 266 ASN A C 1
ATOM 2048 O O . ASN A 1 266 ? -44.434 -2.834 36.604 1.00 84.19 266 ASN A O 1
ATOM 2052 N N . ASN A 1 267 ? -44.077 -3.765 34.590 1.00 85.44 267 ASN A N 1
ATOM 2053 C CA . ASN A 1 267 ? -43.249 -4.871 35.070 1.00 85.44 267 ASN A CA 1
ATOM 2054 C C . ASN A 1 267 ? -41.781 -4.443 35.129 1.00 85.44 267 ASN A C 1
ATOM 2056 O O . ASN A 1 267 ? -41.304 -3.679 34.288 1.00 85.44 267 ASN A O 1
ATOM 2060 N N . VAL A 1 268 ? -41.045 -4.975 36.106 1.00 84.94 268 VAL A N 1
ATOM 2061 C CA . VAL A 1 268 ? -39.612 -4.706 36.253 1.00 84.94 268 VAL A CA 1
ATOM 2062 C C . VAL A 1 268 ? -38.818 -5.759 35.484 1.00 84.94 268 VAL A C 1
ATOM 2064 O O . VAL A 1 268 ? -38.785 -6.929 35.858 1.00 84.94 268 VAL A O 1
ATOM 2067 N N . MET A 1 269 ? -38.132 -5.327 34.431 1.00 89.88 269 MET A N 1
ATOM 2068 C CA . MET A 1 269 ? -37.144 -6.126 33.713 1.00 89.88 269 MET A CA 1
ATOM 2069 C C . MET A 1 269 ? -35.751 -5.822 34.254 1.00 89.88 269 MET A C 1
ATOM 2071 O O . MET A 1 269 ? -35.393 -4.666 34.453 1.00 89.88 269 MET A O 1
ATOM 2075 N N . LEU A 1 270 ? -34.920 -6.840 34.457 1.00 92.19 270 LEU A N 1
ATOM 2076 C CA . LEU A 1 270 ? -33.522 -6.653 34.835 1.00 92.19 270 LEU A CA 1
ATOM 2077 C C . LEU A 1 270 ? -32.608 -7.040 33.673 1.00 92.19 270 LEU A C 1
ATOM 2079 O O . LEU A 1 270 ? -32.485 -8.211 33.314 1.00 92.19 270 LEU A O 1
ATOM 2083 N N . LEU A 1 271 ? -31.909 -6.051 33.129 1.00 93.62 271 LEU A N 1
ATOM 2084 C CA . LEU A 1 271 ? -30.825 -6.261 32.180 1.00 93.62 271 LEU A CA 1
ATOM 2085 C C . LEU A 1 271 ? -29.534 -6.580 32.919 1.00 93.62 271 LEU A C 1
ATOM 2087 O O . LEU A 1 271 ? -29.147 -5.855 33.834 1.00 93.62 271 LEU A O 1
ATOM 2091 N N . ARG A 1 272 ? -28.834 -7.629 32.488 1.00 94.31 272 ARG A N 1
ATOM 2092 C CA . ARG A 1 272 ? -27.456 -7.921 32.890 1.00 94.31 272 ARG A CA 1
ATOM 2093 C C . ARG A 1 272 ? -26.564 -7.903 31.662 1.00 94.31 272 ARG A C 1
ATOM 2095 O O . ARG A 1 272 ? -26.757 -8.701 30.748 1.00 94.31 272 ARG A O 1
ATOM 2102 N N . ILE A 1 273 ? -25.594 -7.001 31.667 1.00 94.94 273 ILE A N 1
ATOM 2103 C CA . ILE A 1 273 ? -24.636 -6.802 30.587 1.00 94.94 273 ILE A CA 1
ATOM 2104 C C . ILE A 1 273 ? -23.248 -7.116 31.137 1.00 94.94 273 ILE A C 1
ATOM 2106 O O . ILE A 1 273 ? -22.822 -6.498 32.108 1.00 94.94 273 ILE A O 1
ATOM 2110 N N . ILE A 1 274 ? -22.559 -8.098 30.567 1.00 93.81 274 ILE A N 1
ATOM 2111 C CA . ILE A 1 274 ? -21.206 -8.480 30.976 1.00 93.81 274 ILE A CA 1
ATOM 2112 C C . ILE A 1 274 ? -20.226 -7.929 29.947 1.00 93.81 274 ILE A C 1
ATOM 2114 O O . ILE A 1 274 ? -20.227 -8.354 28.791 1.00 93.81 274 ILE A O 1
ATOM 2118 N N . CYS A 1 275 ? -19.390 -7.002 30.394 1.00 93.38 275 CYS A N 1
ATOM 2119 C CA . CYS A 1 275 ? -18.293 -6.430 29.631 1.00 93.38 275 CYS A CA 1
ATOM 2120 C C . CYS A 1 275 ? -17.002 -7.114 30.082 1.00 93.38 275 CYS A C 1
ATOM 2122 O O . CYS A 1 275 ? -16.606 -6.968 31.242 1.00 93.38 275 CYS A O 1
ATOM 2124 N N . ASP A 1 276 ? -16.368 -7.881 29.196 1.00 92.50 276 ASP A N 1
ATOM 2125 C CA . ASP A 1 276 ? -15.026 -8.403 29.458 1.00 92.50 276 ASP A CA 1
ATOM 2126 C C . ASP A 1 276 ? -13.971 -7.291 29.306 1.00 92.50 276 ASP A C 1
ATOM 2128 O O . ASP A 1 276 ? -14.287 -6.140 28.987 1.00 92.50 276 ASP A O 1
ATOM 2132 N N . ARG A 1 277 ? -12.701 -7.619 29.552 1.00 86.69 277 ARG A N 1
ATOM 2133 C CA . ARG A 1 277 ? -11.587 -6.664 29.408 1.00 86.69 277 ARG A CA 1
ATOM 2134 C C . ARG A 1 277 ? -11.399 -6.138 27.987 1.00 86.69 277 ARG A C 1
ATOM 2136 O O . ARG A 1 277 ? -10.750 -5.116 27.808 1.00 86.69 277 ARG A O 1
ATOM 2143 N N . SER A 1 278 ? -11.956 -6.817 26.988 1.00 84.62 278 SER A N 1
ATOM 2144 C CA . SER A 1 278 ? -11.871 -6.405 25.592 1.00 84.62 278 SER A CA 1
ATOM 2145 C C . SER A 1 278 ? -12.965 -5.403 25.211 1.00 84.62 278 SER A C 1
ATOM 2147 O O . SER A 1 278 ? -12.956 -4.914 24.084 1.00 84.62 278 SER A O 1
ATOM 2149 N N . TYR A 1 279 ? -13.907 -5.071 26.098 1.00 88.06 279 TYR A N 1
ATOM 2150 C CA . TYR A 1 279 ? -14.889 -4.010 25.860 1.00 88.06 279 TYR A CA 1
ATOM 2151 C C . TYR A 1 279 ? -14.201 -2.632 25.721 1.00 88.06 279 TYR A C 1
ATOM 2153 O O . TYR A 1 279 ? -13.325 -2.317 26.528 1.00 88.06 279 TYR A O 1
ATOM 2161 N N . PRO A 1 280 ? -14.586 -1.780 24.743 1.00 90.06 280 PRO A N 1
ATOM 2162 C CA . PRO A 1 280 ? -15.721 -1.912 23.817 1.00 90.06 280 PRO A CA 1
ATOM 2163 C C . PRO A 1 280 ? -15.405 -2.621 22.488 1.00 90.06 280 PRO A C 1
ATOM 2165 O O . PRO A 1 280 ? -16.255 -2.662 21.603 1.00 90.06 280 PRO A O 1
ATOM 2168 N N . GLN A 1 281 ? -14.212 -3.195 22.321 1.00 84.31 281 GLN A N 1
ATOM 2169 C CA . GLN A 1 281 ? -13.783 -3.815 21.057 1.00 84.31 281 GLN A CA 1
ATOM 2170 C C . GLN A 1 281 ? -14.513 -5.113 20.743 1.00 84.31 281 GLN A C 1
ATOM 2172 O O . GLN A 1 281 ? -14.669 -5.484 19.580 1.00 84.31 281 GLN A O 1
ATOM 2177 N N . ARG A 1 282 ? -14.985 -5.793 21.785 1.00 86.94 282 ARG A N 1
ATOM 2178 C CA . ARG A 1 282 ? -15.842 -6.965 21.680 1.00 86.94 282 ARG A CA 1
ATOM 2179 C C . ARG A 1 282 ? -17.232 -6.644 22.212 1.00 86.94 282 ARG A C 1
ATOM 2181 O O . ARG A 1 282 ? -17.374 -5.960 23.224 1.00 86.94 282 ARG A O 1
ATOM 2188 N N . ALA A 1 283 ? -18.242 -7.192 21.540 1.00 93.06 283 ALA A N 1
ATOM 2189 C CA . ALA A 1 283 ? -19.626 -7.092 21.977 1.00 93.06 283 ALA A CA 1
ATOM 2190 C C . ALA A 1 283 ? -19.784 -7.627 23.412 1.00 93.06 283 ALA A C 1
ATOM 2192 O O . ALA A 1 283 ? -19.291 -8.726 23.705 1.00 93.06 283 ALA A O 1
ATOM 2193 N N . PRO A 1 284 ? -20.486 -6.901 24.299 1.00 94.69 284 PRO A N 1
ATOM 2194 C CA . PRO A 1 284 ? -20.776 -7.404 25.630 1.00 94.69 284 PRO A CA 1
ATOM 2195 C C . PRO A 1 284 ? -21.773 -8.569 25.564 1.00 94.69 284 PRO A C 1
ATOM 2197 O O . PRO A 1 284 ? -22.541 -8.717 24.611 1.00 94.69 284 PRO A O 1
ATOM 2200 N N . GLN A 1 285 ? -21.801 -9.403 26.602 1.00 93.81 285 GLN A N 1
ATOM 2201 C CA . GLN A 1 285 ? -22.835 -10.432 26.726 1.00 93.81 285 GLN A CA 1
ATOM 2202 C C . GLN A 1 285 ? -24.077 -9.831 27.372 1.00 93.81 285 GLN A C 1
ATOM 2204 O O . GLN A 1 285 ? -23.984 -9.217 28.431 1.00 93.81 285 GLN A O 1
ATOM 2209 N N . LEU A 1 286 ? -25.242 -10.051 26.771 1.00 94.62 286 LEU A N 1
ATOM 2210 C CA . LEU A 1 286 ? -26.517 -9.572 27.290 1.00 94.62 286 LEU A CA 1
ATOM 2211 C C . LEU A 1 286 ? -27.353 -10.728 27.842 1.00 94.62 286 LEU A C 1
ATOM 2213 O O . LEU A 1 286 ? -27.382 -11.827 27.291 1.00 94.62 286 LEU A O 1
ATOM 2217 N N . SER A 1 287 ? -28.054 -10.491 28.944 1.00 93.06 287 SER A N 1
ATOM 2218 C CA . SER A 1 287 ? -29.112 -11.368 29.443 1.00 93.06 287 SER A CA 1
ATOM 2219 C C . SER A 1 287 ? -30.242 -10.534 30.030 1.00 93.06 287 SER A C 1
ATOM 2221 O O . SER A 1 287 ? -29.996 -9.643 30.843 1.00 93.06 287 SER A O 1
ATOM 2223 N N . VAL A 1 288 ? -31.475 -10.844 29.638 1.00 92.19 288 VAL A N 1
ATOM 2224 C CA . VAL A 1 288 ? -32.685 -10.172 30.121 1.00 92.19 288 VAL A CA 1
ATOM 2225 C C . VAL A 1 288 ? -33.373 -11.083 31.129 1.00 92.19 288 VAL A C 1
ATOM 2227 O O . VAL A 1 288 ? -33.478 -12.286 30.906 1.00 92.19 288 VAL A O 1
ATOM 2230 N N . TRP A 1 289 ? -33.809 -10.527 32.253 1.00 91.69 289 TRP A N 1
ATOM 2231 C CA . TRP A 1 289 ? -34.571 -11.241 33.273 1.00 91.69 289 TRP A CA 1
ATOM 2232 C C . TRP A 1 289 ? -35.929 -10.565 33.443 1.00 91.69 289 TRP A C 1
ATOM 2234 O O . TRP A 1 289 ? -35.981 -9.369 33.723 1.00 91.69 289 TRP A O 1
ATOM 2244 N N . LEU A 1 290 ? -37.006 -11.332 33.291 1.00 88.44 290 LEU A N 1
ATOM 2245 C CA . LEU A 1 290 ? -38.386 -10.908 33.527 1.00 88.44 290 LEU A CA 1
ATOM 2246 C C . LEU A 1 290 ? -38.977 -11.849 34.578 1.00 88.44 290 LEU A C 1
ATOM 2248 O O . LEU A 1 290 ? -38.889 -13.064 34.408 1.00 88.44 290 LEU A O 1
ATOM 2252 N N . ASP A 1 291 ? -39.512 -11.305 35.672 1.00 85.31 291 ASP A N 1
ATOM 2253 C CA . ASP A 1 291 ? -40.097 -12.084 36.776 1.00 85.31 291 ASP A CA 1
ATOM 2254 C C . ASP A 1 291 ? -39.187 -13.224 37.272 1.00 85.31 291 ASP A C 1
ATOM 2256 O O . ASP A 1 291 ? -39.594 -14.375 37.406 1.00 85.31 291 ASP A O 1
ATOM 2260 N N . GLU A 1 292 ? -37.906 -12.904 37.491 1.00 83.25 292 GLU A N 1
ATOM 2261 C CA . GLU A 1 292 ? -36.856 -13.846 37.922 1.00 83.25 292 GLU A CA 1
ATOM 2262 C C . GLU A 1 292 ? -36.533 -14.975 36.926 1.00 83.25 292 GLU A C 1
ATOM 2264 O O . GLU A 1 292 ? -35.671 -15.814 37.200 1.00 83.25 292 GLU A O 1
ATOM 2269 N N . GLN A 1 293 ? -37.135 -14.972 35.736 1.00 88.00 293 GLN A N 1
ATOM 2270 C CA . GLN A 1 293 ? -36.815 -15.905 34.664 1.00 88.00 293 GLN A CA 1
ATOM 2271 C C . GLN A 1 293 ? -35.910 -15.252 33.625 1.00 88.00 293 GLN A C 1
ATOM 2273 O O . GLN A 1 293 ? -36.182 -14.168 33.104 1.00 88.00 293 GLN A O 1
ATOM 2278 N N . ARG A 1 294 ? -34.811 -15.938 33.303 1.00 90.00 294 ARG A N 1
ATOM 2279 C CA . ARG A 1 294 ? -33.913 -15.536 32.223 1.00 90.00 294 ARG A CA 1
ATOM 2280 C C . ARG A 1 294 ? -34.607 -15.753 30.879 1.00 90.00 294 ARG A C 1
ATOM 2282 O O . ARG A 1 294 ? -35.034 -16.864 30.582 1.00 90.00 294 ARG A O 1
ATOM 2289 N N . GLN A 1 295 ? -34.647 -14.704 30.072 1.00 88.06 295 GLN A N 1
ATOM 2290 C CA . GLN A 1 295 ? -35.090 -14.729 28.686 1.00 88.06 295 GLN A CA 1
ATOM 2291 C C . GLN A 1 295 ? -33.866 -14.705 27.767 1.00 88.06 295 GLN A C 1
ATOM 2293 O O . GLN A 1 295 ? -32.925 -13.928 27.977 1.00 88.06 295 GLN A O 1
ATOM 2298 N N . ASP A 1 296 ? -33.884 -15.548 26.738 1.00 78.00 296 ASP A N 1
ATOM 2299 C CA . ASP A 1 296 ? -32.881 -15.512 25.680 1.00 78.00 296 ASP A CA 1
ATOM 2300 C C . ASP A 1 296 ? -33.249 -14.397 24.697 1.00 78.00 296 ASP A C 1
ATOM 2302 O O . ASP A 1 296 ? -34.084 -14.562 23.812 1.00 78.00 296 ASP A O 1
ATOM 2306 N N . TYR A 1 297 ? -32.628 -13.233 24.881 1.00 85.25 297 TYR A N 1
ATOM 2307 C CA . TYR A 1 297 ? -32.790 -12.075 24.008 1.00 85.25 297 TYR A CA 1
ATOM 2308 C C . TYR A 1 297 ? -31.431 -11.616 23.483 1.00 85.25 297 TYR A C 1
ATOM 2310 O O . TYR A 1 297 ? -30.503 -11.368 24.259 1.00 85.25 297 TYR A O 1
ATOM 2318 N N . ARG A 1 298 ? -31.314 -11.493 22.158 1.00 89.50 298 ARG A N 1
ATOM 2319 C CA . ARG A 1 298 ? -30.091 -11.069 21.471 1.00 89.50 298 ARG A CA 1
ATOM 2320 C C . ARG A 1 298 ? -30.434 -10.016 20.408 1.00 89.50 298 ARG A C 1
ATOM 2322 O O . ARG A 1 298 ? -30.865 -10.388 19.320 1.00 89.50 298 ARG A O 1
ATOM 2329 N N . PRO A 1 299 ? -30.286 -8.714 20.710 1.00 90.31 299 PRO A N 1
ATOM 2330 C CA . PRO A 1 299 ? -30.583 -7.654 19.756 1.00 90.31 299 PRO A CA 1
ATOM 2331 C C . PRO A 1 299 ? -29.578 -7.665 18.599 1.00 90.31 299 PRO A C 1
ATOM 2333 O O . PRO A 1 299 ? -28.392 -7.922 18.808 1.00 90.31 299 PRO A O 1
ATOM 2336 N N . ALA A 1 300 ? -30.034 -7.293 17.398 1.00 90.69 300 ALA A N 1
ATOM 2337 C CA . ALA A 1 300 ? -29.211 -7.237 16.181 1.00 90.69 300 ALA A CA 1
ATOM 2338 C C . ALA A 1 300 ? -27.975 -6.323 16.309 1.00 90.69 300 ALA A C 1
ATOM 2340 O O . ALA A 1 300 ? -26.999 -6.491 15.575 1.00 90.69 300 ALA A O 1
ATOM 2341 N N . LEU A 1 301 ? -28.004 -5.376 17.256 1.00 91.75 301 LEU A N 1
ATOM 2342 C CA . LEU A 1 301 ? -26.858 -4.537 17.602 1.00 91.75 301 LEU A CA 1
ATOM 2343 C C . LEU A 1 301 ? -25.660 -5.370 18.086 1.00 91.75 301 LEU A C 1
ATOM 2345 O O . LEU A 1 301 ? -24.533 -5.052 17.736 1.00 91.75 301 LEU A O 1
ATOM 2349 N N . LEU A 1 302 ? -25.877 -6.457 18.836 1.00 91.25 302 LEU A N 1
ATOM 2350 C CA . LEU A 1 302 ? -24.777 -7.312 19.303 1.00 91.25 302 LEU A CA 1
ATOM 2351 C C . LEU A 1 302 ? -24.123 -8.102 18.167 1.00 91.25 302 LEU A C 1
ATOM 2353 O O . LEU A 1 302 ? -22.933 -8.398 18.241 1.00 91.25 302 LEU A O 1
ATOM 2357 N N . ASP A 1 303 ? -24.878 -8.432 17.118 1.00 89.62 303 ASP A N 1
ATOM 2358 C CA . ASP A 1 303 ? -24.345 -9.147 15.954 1.00 89.62 303 ASP A CA 1
ATOM 2359 C C . ASP A 1 303 ? -23.528 -8.235 15.031 1.00 89.62 303 ASP A C 1
ATOM 2361 O O . ASP A 1 303 ? -22.683 -8.718 14.283 1.00 89.62 303 ASP A O 1
ATOM 2365 N N . ASN A 1 304 ? -23.744 -6.919 15.118 1.00 90.19 304 ASN A N 1
ATOM 2366 C CA . ASN A 1 304 ? -23.051 -5.904 14.324 1.00 90.19 304 ASN A CA 1
ATOM 2367 C C . ASN A 1 304 ? -22.325 -4.877 15.203 1.00 90.19 304 ASN A C 1
ATOM 2369 O O . ASN A 1 304 ? -22.199 -3.716 14.811 1.00 90.19 304 ASN A O 1
ATOM 2373 N N . TRP A 1 305 ? -21.881 -5.309 16.386 1.00 91.88 305 TRP A N 1
ATOM 2374 C CA . TRP A 1 305 ? -21.282 -4.439 17.390 1.00 91.88 305 TRP A CA 1
ATOM 2375 C C . TRP A 1 305 ? -20.020 -3.757 16.866 1.00 91.88 305 TRP A C 1
ATOM 2377 O O . TRP A 1 305 ? -19.120 -4.406 16.323 1.00 91.88 305 TRP A O 1
ATOM 2387 N N . LYS A 1 306 ? -19.934 -2.448 17.078 1.00 90.12 306 LYS A N 1
ATOM 2388 C CA . LYS A 1 306 ? -18.776 -1.616 16.759 1.00 90.12 306 LYS A CA 1
ATOM 2389 C C . LYS A 1 306 ? -18.214 -0.992 18.036 1.00 90.12 306 LYS A C 1
ATOM 2391 O O . LYS A 1 306 ? -18.975 -0.676 18.943 1.00 90.12 306 LYS A O 1
ATOM 2396 N N . PRO A 1 307 ? -16.908 -0.682 18.085 1.00 85.56 307 PRO A N 1
ATOM 2397 C CA . PRO A 1 307 ? -16.305 0.037 19.213 1.00 85.56 307 PRO A CA 1
ATOM 2398 C C . PRO A 1 307 ? -16.932 1.402 19.527 1.00 85.56 307 PRO A C 1
ATOM 2400 O O . PRO A 1 307 ? -16.771 1.918 20.629 1.00 85.56 307 PRO A O 1
ATOM 2403 N N . SER A 1 308 ? -17.604 2.006 18.542 1.00 86.62 308 SER A N 1
ATOM 2404 C CA . SER A 1 308 ? -18.353 3.255 18.691 1.00 86.62 308 SER A CA 1
ATOM 2405 C C . SER A 1 308 ? -19.714 3.081 19.368 1.00 86.62 308 SER A C 1
ATOM 2407 O O . SER A 1 308 ? -20.328 4.082 19.731 1.00 86.62 308 SER A O 1
ATOM 2409 N N . ASP A 1 309 ? -20.210 1.849 19.492 1.00 91.00 309 ASP A N 1
ATOM 2410 C CA . ASP A 1 309 ? -21.493 1.565 20.125 1.00 91.00 309 ASP A CA 1
ATOM 2411 C C . ASP A 1 309 ? -21.361 1.646 21.652 1.00 91.00 309 ASP A C 1
ATOM 2413 O O . ASP A 1 309 ? -20.316 1.364 22.240 1.00 91.00 309 ASP A O 1
ATOM 2417 N N . THR A 1 310 ? -22.440 2.062 22.313 1.00 91.00 310 THR A N 1
ATOM 2418 C CA . THR A 1 310 ? -22.461 2.309 23.761 1.00 91.00 310 THR A CA 1
ATOM 2419 C C . THR A 1 310 ? -23.448 1.392 24.470 1.00 91.00 310 THR A C 1
ATOM 2421 O O . THR A 1 310 ? -24.403 0.898 23.863 1.00 91.00 310 THR A O 1
ATOM 2424 N N . LEU A 1 311 ? -23.285 1.217 25.789 1.00 90.81 311 LEU A N 1
ATOM 2425 C CA . LEU A 1 311 ? -24.303 0.544 26.604 1.00 90.81 311 LEU A CA 1
ATOM 2426 C C . LEU A 1 311 ? -25.672 1.221 26.482 1.00 90.81 311 LEU A C 1
ATOM 2428 O O . LEU A 1 311 ? -26.687 0.531 26.483 1.00 90.81 311 LEU A O 1
ATOM 2432 N N . ALA A 1 312 ? -25.702 2.547 26.323 1.00 87.75 312 ALA A N 1
ATOM 2433 C CA . ALA A 1 312 ? -26.941 3.281 26.108 1.00 87.75 312 ALA A CA 1
ATOM 2434 C C . ALA A 1 312 ? -27.646 2.862 24.814 1.00 87.75 312 ALA A C 1
ATOM 2436 O O . ALA A 1 312 ? -28.830 2.549 24.843 1.00 87.75 312 ALA A O 1
ATOM 2437 N N . SER A 1 313 ? -26.897 2.743 23.716 1.00 90.25 313 SER A N 1
ATOM 2438 C CA . SER A 1 313 ? -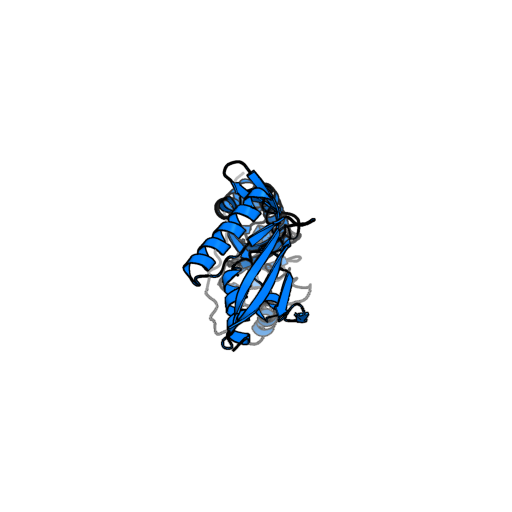27.429 2.276 22.428 1.00 90.25 313 SER A CA 1
ATOM 2439 C C . SER A 1 313 ? -27.990 0.852 22.527 1.00 90.25 313 SER A C 1
ATOM 2441 O O . SER A 1 313 ? -29.030 0.542 21.948 1.00 90.25 313 SER A O 1
ATOM 2443 N N . LEU A 1 314 ? -27.323 -0.015 23.298 1.00 91.75 314 LEU A N 1
ATOM 2444 C CA . LEU A 1 314 ? -27.782 -1.380 23.549 1.00 91.75 314 LEU A CA 1
ATOM 2445 C C . LEU A 1 314 ? -29.067 -1.425 24.382 1.00 91.75 314 LEU A C 1
ATOM 2447 O O . LEU A 1 314 ? -29.956 -2.218 24.082 1.00 91.75 314 LEU A O 1
ATOM 2451 N N . ILE A 1 315 ? -29.176 -0.584 25.410 1.00 89.56 315 ILE A N 1
ATOM 2452 C CA . ILE A 1 315 ? -30.370 -0.490 26.257 1.00 89.56 315 ILE A CA 1
ATOM 2453 C C . ILE A 1 315 ? -31.545 0.086 25.467 1.00 89.56 315 ILE A C 1
ATOM 2455 O O . ILE A 1 315 ? -32.628 -0.492 25.509 1.00 89.56 315 ILE A O 1
ATOM 2459 N N . ASP A 1 316 ? -31.322 1.146 24.686 1.00 88.38 316 ASP A N 1
ATOM 2460 C CA . ASP A 1 316 ? -32.330 1.731 23.796 1.00 88.38 316 ASP A CA 1
ATOM 2461 C C . ASP A 1 316 ? -32.863 0.668 22.810 1.00 88.38 316 ASP A C 1
ATOM 2463 O O . ASP A 1 316 ? -34.072 0.553 22.605 1.00 88.38 316 ASP A O 1
ATOM 2467 N N . ALA A 1 317 ? -31.982 -0.190 22.273 1.00 90.12 317 ALA A N 1
ATOM 2468 C CA . ALA A 1 317 ? -32.364 -1.304 21.402 1.00 90.12 317 ALA A CA 1
ATOM 2469 C C . ALA A 1 317 ? -33.155 -2.420 22.115 1.00 90.12 317 ALA A C 1
ATOM 2471 O O . ALA A 1 317 ? -33.931 -3.126 21.471 1.00 90.12 317 ALA A O 1
ATOM 2472 N N . VAL A 1 318 ? -32.967 -2.615 23.425 1.00 88.75 318 VAL A N 1
ATOM 2473 C CA . VAL A 1 318 ? -33.815 -3.530 24.206 1.00 88.75 318 VAL A CA 1
ATOM 2474 C C . VAL A 1 318 ? -35.187 -2.905 24.436 1.00 88.75 318 VAL A C 1
ATOM 2476 O O . VAL A 1 318 ? -36.192 -3.571 24.212 1.00 88.75 318 VAL A O 1
ATOM 2479 N N . ILE A 1 319 ? -35.231 -1.641 24.868 1.00 85.94 319 ILE A N 1
ATOM 2480 C CA . ILE A 1 319 ? -36.480 -0.934 25.184 1.00 85.94 319 ILE A CA 1
ATOM 2481 C C . ILE A 1 319 ? -37.388 -0.892 23.956 1.00 85.94 319 ILE A C 1
ATOM 2483 O O . ILE A 1 319 ? -38.546 -1.273 24.051 1.00 85.94 319 ILE A O 1
ATOM 2487 N N . ALA A 1 320 ? -36.840 -0.543 22.789 1.00 86.69 320 ALA A N 1
ATOM 2488 C CA . ALA A 1 320 ? -37.595 -0.479 21.539 1.00 86.69 320 ALA A CA 1
ATOM 2489 C C . ALA A 1 320 ? -38.203 -1.824 21.090 1.00 86.69 320 ALA A C 1
ATOM 2491 O O . ALA A 1 320 ? -39.061 -1.834 20.215 1.00 86.69 320 ALA A O 1
ATOM 2492 N N . HIS A 1 321 ? -37.740 -2.954 21.636 1.00 83.88 321 HIS A N 1
ATOM 2493 C CA . HIS A 1 321 ? -38.289 -4.284 21.356 1.00 83.88 321 HIS A CA 1
ATOM 2494 C C . HIS A 1 321 ? -39.231 -4.795 22.454 1.00 83.88 321 HIS A C 1
ATOM 2496 O O . HIS A 1 321 ? -39.942 -5.775 22.245 1.00 83.88 321 HIS A O 1
ATOM 2502 N N . ALA A 1 322 ? -39.196 -4.180 23.637 1.00 73.81 322 ALA A N 1
ATOM 2503 C CA . ALA A 1 322 ? -40.093 -4.512 24.737 1.00 73.81 322 ALA A CA 1
ATOM 2504 C C . ALA A 1 322 ? -41.495 -3.895 24.565 1.00 73.81 322 ALA A C 1
ATOM 2506 O O . ALA A 1 322 ? -42.403 -4.267 25.310 1.00 73.81 322 ALA A O 1
ATOM 2507 N N . ASP A 1 323 ? -41.657 -2.982 23.602 1.00 62.19 323 ASP A N 1
ATOM 2508 C CA . ASP A 1 323 ? -42.930 -2.417 23.135 1.00 62.19 323 ASP A CA 1
ATOM 2509 C C . ASP A 1 323 ? -43.608 -3.308 22.080 1.00 62.19 323 ASP A C 1
ATOM 2511 O O . ASP A 1 323 ? -44.829 -3.557 22.231 1.00 62.19 323 ASP A O 1
#

Sequence (323 aa):
MPTNRDTIIPMERQPADPLAGPDCLGALNALLGDSQRVALILGPIQLADGLRIPTGAALRVPVGHELVVVSGQRLREIMPAGVYSAASWLGQPETELHLVDVREHNLEFDVQQEIYLSYPITAHEQILGLQDLRFGLTYRVLAAERAALDVAQPLLGLYDAALHLLLESLNRAQVDQIMPILERVPGELRARGDCFRLGIGVTKINLIGWPQSANIPQPEPSSDTLLAMLEAQLDELRQRQPPALGQVRPVKDGYMVSVPLIDHKNNVMLLRIICDRSYPQRAPQLSVWLDEQRQDYRPALLDNWKPSDTLASLIDAVIAHAD

Foldseek 3Di:
DDDPPPPPPPDPDDAPDPPPDDDPCCPVCVVVVVPPPDDQKPAWPPCPPPNDPDQFDKDFQAAQKWKWKAAPLDTDDIHHGGIHGPNVVPPRPRITIMIGGQDKDKDKDKDAQLAWAWEDPDPPDTDTDRFIFIKIWIKGQQDVSLQRSPPPPLVVLVVVLLVVQLSVQRHHYYPVCNVVSQACSQVVCVVVCSCVNNSMHTDGMDTPDGPPDPCPPDPQQDLVRQVVQQVVLVVVVPVVDPPFPWDWDDDPFHIWIWTWDAAPVRFTKIKIWADGSCPPQAQTDIWIAGPNDIDDDDFVCNVVRDNPDGPVNVVVSVRVVSD

pLDDT: mean 76.99, std 19.39, range [24.84, 95.88]